Protein AF-A0A6V3MW04-F1 (afdb_monomer_lite)

Foldseek 3Di:
DDDDDDDDDDPDPPPPDPDDPPPPDPAPPLVVDVVSCCVQFVDPVLVVLLPPDDPVCVVVQLVVLVVVLVVLVVVLVVLVLLVQLLDQDQVSVVVSFPDWDDDPQWTKGHHLQFIWIAGPPPDRDIDTDGLVRDDLVPVCDPDDPDPSVVSVVSSVVSPVVNVVSVVVNVVSVVVSSLSVLSSDPVSDGSNVSVVVVVVVVVVVPVVPDDDPPDDDDDDD

Radius of gyration: 28.01 Å; chains: 1; bounding box: 80×58×81 Å

pLDDT: mean 81.38, std 15.27, range [44.19, 96.44]

Secondary structure (DSSP, 8-state):
------------------S----PPPPPGGGGSHHHIIIIIS-HHHHHHHT-S-HHHHHTHHHHHHHHHHHHHHHHHHHHHHHHTT---HHHHHHT-SEEEE-SSEEEEE-SSEEEEEESSSS--EEEEETTT--TTTTTSSS----HHHHHHHHHHHHHHHHHHHHHHHHHHHHHHHHHHHTSGGG--HHHHHHHHHHHHHHHHHTTS-----------

Structure (mmCIF, N/CA/C/O backbone):
data_AF-A0A6V3MW04-F1
#
_entry.id   AF-A0A6V3MW04-F1
#
loop_
_atom_site.group_PDB
_atom_site.id
_atom_site.type_symbol
_atom_site.label_atom_id
_atom_site.label_alt_id
_atom_site.label_comp_id
_atom_site.label_asym_id
_atom_site.label_entity_id
_atom_site.label_seq_id
_atom_site.pdbx_PDB_ins_code
_atom_site.Cartn_x
_atom_site.Cartn_y
_atom_site.Cartn_z
_atom_site.occupancy
_atom_site.B_iso_or_equiv
_atom_site.auth_seq_id
_atom_site.auth_comp_id
_atom_site.auth_asym_id
_atom_site.auth_atom_id
_atom_site.pdbx_PDB_model_num
ATOM 1 N N . ALA A 1 1 ? -51.614 -4.172 49.046 1.00 53.62 1 ALA A N 1
ATOM 2 C CA . ALA A 1 1 ? -50.203 -4.395 49.417 1.00 53.62 1 ALA A CA 1
ATOM 3 C C . ALA A 1 1 ? -49.438 -4.954 48.217 1.00 53.62 1 ALA A C 1
ATOM 5 O O . ALA A 1 1 ? -49.407 -6.160 48.038 1.00 53.62 1 ALA A O 1
ATOM 6 N N . VAL A 1 2 ? -48.873 -4.094 47.363 1.00 52.31 2 VAL A N 1
ATOM 7 C CA . VAL A 1 2 ? -47.922 -4.485 46.305 1.00 52.31 2 VAL A CA 1
ATOM 8 C C . VAL A 1 2 ? -46.884 -3.366 46.215 1.00 52.31 2 VAL A C 1
ATOM 10 O O . VAL A 1 2 ? -47.239 -2.208 46.008 1.00 52.31 2 VAL A O 1
ATOM 13 N N . ARG A 1 3 ? -45.624 -3.715 46.490 1.00 49.62 3 ARG A N 1
ATOM 14 C CA . ARG A 1 3 ? -44.470 -2.813 46.621 1.00 49.62 3 ARG A CA 1
ATOM 15 C C . ARG A 1 3 ? -44.195 -2.063 45.312 1.00 49.62 3 ARG A C 1
ATOM 17 O O . ARG A 1 3 ? -43.712 -2.658 44.355 1.00 49.62 3 ARG A O 1
ATOM 24 N N . ARG A 1 4 ? -44.443 -0.753 45.311 1.00 59.53 4 ARG A N 1
ATOM 25 C CA . ARG A 1 4 ? -43.634 0.224 44.566 1.00 59.53 4 ARG A CA 1
ATOM 26 C C . ARG A 1 4 ? -42.434 0.607 45.444 1.00 59.53 4 ARG A C 1
ATOM 28 O O . ARG A 1 4 ? -42.473 0.375 46.647 1.00 59.53 4 ARG A O 1
ATOM 35 N N . ASP A 1 5 ? -41.404 1.168 44.820 1.00 60.19 5 ASP A N 1
ATOM 36 C CA . ASP A 1 5 ? -40.231 1.814 45.438 1.00 60.19 5 ASP A CA 1
ATOM 37 C C . ASP A 1 5 ? -38.966 0.958 45.582 1.00 60.19 5 ASP A C 1
ATOM 39 O O . ASP A 1 5 ? -38.645 0.435 46.652 1.00 60.19 5 ASP A O 1
ATOM 43 N N . ARG A 1 6 ? -38.179 0.911 44.495 1.00 51.25 6 ARG A N 1
ATOM 44 C CA . ARG A 1 6 ? -36.709 1.047 44.560 1.00 51.25 6 ARG A CA 1
ATOM 45 C C . ARG A 1 6 ? -36.072 1.221 43.172 1.00 51.25 6 ARG A C 1
ATOM 47 O O . ARG A 1 6 ? -35.406 0.327 42.671 1.00 51.25 6 ARG A O 1
ATOM 54 N N . ILE A 1 7 ? -36.250 2.389 42.552 1.00 52.16 7 ILE A N 1
ATOM 55 C CA . ILE A 1 7 ? -35.386 2.842 41.443 1.00 52.16 7 ILE A CA 1
ATOM 56 C C . ILE A 1 7 ? -35.124 4.339 41.626 1.00 52.16 7 ILE A C 1
ATOM 58 O O . ILE A 1 7 ? -35.740 5.174 40.981 1.00 52.16 7 ILE A O 1
ATOM 62 N N . ALA A 1 8 ? -34.262 4.689 42.577 1.00 57.06 8 ALA A N 1
ATOM 63 C CA . ALA A 1 8 ? -33.678 6.025 42.671 1.00 57.06 8 ALA A CA 1
ATOM 64 C C . ALA A 1 8 ? -32.503 5.981 43.648 1.00 57.06 8 ALA A C 1
ATOM 66 O O . ALA A 1 8 ? -32.717 6.035 44.859 1.00 57.06 8 ALA A O 1
ATOM 67 N N . ARG A 1 9 ? -31.287 5.831 43.113 1.00 54.59 9 ARG A N 1
ATOM 68 C CA . ARG A 1 9 ? -30.014 6.360 43.641 1.00 54.59 9 ARG A CA 1
ATOM 69 C C . ARG A 1 9 ? -28.862 5.645 42.943 1.00 54.59 9 ARG A C 1
ATOM 71 O O . ARG A 1 9 ? -28.598 4.494 43.259 1.00 54.59 9 ARG A O 1
ATOM 78 N N . ASN A 1 10 ? -28.242 6.325 41.979 1.00 45.84 10 ASN A N 1
ATOM 79 C CA . ASN A 1 10 ? -26.799 6.288 41.694 1.00 45.84 10 ASN A CA 1
ATOM 80 C C . ASN A 1 10 ? -26.479 7.249 40.535 1.00 45.84 10 ASN A C 1
ATOM 82 O O . ASN A 1 10 ? -25.971 6.860 39.492 1.00 45.84 10 ASN A O 1
ATOM 86 N N . SER A 1 11 ? -26.818 8.527 40.711 1.00 52.25 11 SER A N 1
ATOM 87 C CA . SER A 1 11 ? -26.505 9.599 39.760 1.00 52.25 11 SER A CA 1
ATOM 88 C C . SER A 1 11 ? -25.847 10.762 40.500 1.00 52.25 11 SER A C 1
ATOM 90 O O . SER A 1 11 ? -26.425 11.838 40.608 1.00 52.25 11 SER A O 1
ATOM 92 N N . LEU A 1 12 ? -24.685 10.524 41.111 1.00 45.28 12 LEU A N 1
ATOM 93 C CA . LEU A 1 12 ? -23.862 11.600 41.674 1.00 45.28 12 LEU A CA 1
ATOM 94 C C . LEU A 1 12 ? -22.421 11.121 41.874 1.00 45.28 12 LEU A C 1
ATOM 96 O O . LEU A 1 12 ? -21.923 10.969 42.982 1.00 45.28 12 LEU A O 1
ATOM 100 N N . PHE A 1 13 ? -21.760 10.861 40.752 1.00 47.78 13 PHE A N 1
ATOM 101 C CA . PHE A 1 13 ? -20.305 10.890 40.668 1.00 47.78 13 PHE A CA 1
ATOM 102 C C . PHE A 1 13 ? -19.943 11.821 39.506 1.00 47.78 13 PHE A C 1
ATOM 104 O O . PHE A 1 13 ? -19.512 11.398 38.442 1.00 47.78 13 PHE A O 1
ATOM 111 N N . GLN A 1 14 ? -20.239 13.113 39.679 1.00 44.47 14 GLN A N 1
ATOM 112 C CA . GLN A 1 14 ? -19.667 14.172 38.849 1.00 44.47 14 GLN A CA 1
ATOM 113 C C . GLN A 1 14 ? -18.326 14.551 39.474 1.00 44.47 14 GLN A C 1
ATOM 115 O O . GLN A 1 14 ? -18.231 15.449 40.307 1.00 44.47 14 GLN A O 1
ATOM 120 N N . THR A 1 15 ? -17.280 13.817 39.111 1.00 45.97 15 THR A N 1
ATOM 121 C CA . THR A 1 15 ? -15.908 14.281 39.299 1.00 45.97 15 THR A CA 1
ATOM 122 C C . THR A 1 15 ? -15.699 15.486 38.391 1.00 45.97 15 THR A C 1
ATOM 124 O O . THR A 1 15 ? -15.617 15.343 37.175 1.00 45.97 15 THR A O 1
ATOM 127 N N . HIS A 1 16 ? -15.647 16.678 38.986 1.00 44.19 16 HIS A N 1
ATOM 128 C CA . HIS A 1 16 ? -15.159 17.892 38.339 1.00 44.19 16 HIS A CA 1
ATOM 129 C C . HIS A 1 16 ? -13.668 17.716 38.019 1.00 44.19 16 HIS A C 1
ATOM 131 O O . HIS A 1 16 ? -12.803 18.019 38.840 1.00 44.19 16 HIS A O 1
ATOM 137 N N . THR A 1 17 ? -13.357 17.191 36.837 1.00 52.62 17 THR A N 1
ATOM 138 C CA . THR A 1 17 ? -12.016 17.263 36.261 1.00 52.62 17 THR A CA 1
ATOM 139 C C . THR A 1 17 ? -11.818 18.668 35.694 1.00 52.62 17 THR A C 1
ATOM 141 O O . THR A 1 17 ? -12.602 19.177 34.895 1.00 52.62 17 THR A O 1
ATOM 144 N N . ASN A 1 18 ? -10.790 19.347 36.195 1.00 48.34 18 ASN A N 1
ATOM 145 C CA . ASN A 1 18 ? -10.405 20.687 35.777 1.00 48.34 18 ASN A CA 1
ATOM 146 C C . ASN A 1 18 ? -10.067 20.718 34.280 1.00 48.34 18 ASN A C 1
ATOM 148 O O . ASN A 1 18 ? -9.075 20.128 33.870 1.00 48.34 18 ASN A O 1
ATOM 152 N N . GLY A 1 19 ? -10.846 21.471 33.502 1.00 48.19 19 GLY A N 1
ATOM 153 C CA . GLY A 1 19 ? -10.361 22.399 32.472 1.00 48.19 19 GLY A CA 1
ATOM 154 C C . GLY A 1 19 ? -9.518 21.883 31.299 1.00 48.19 19 GLY A C 1
ATOM 155 O O . GLY A 1 19 ? -9.122 22.707 30.474 1.00 48.19 19 GLY A O 1
ATOM 156 N N . HIS A 1 20 ? -9.256 20.584 31.161 1.00 53.94 20 HIS A N 1
ATOM 157 C CA . HIS A 1 20 ? -8.828 20.035 29.882 1.00 53.94 20 HIS A CA 1
ATOM 158 C C . HIS A 1 20 ? -10.058 20.035 28.981 1.00 53.94 20 HIS A C 1
ATOM 160 O O . HIS A 1 20 ? -11.083 19.450 29.315 1.00 53.94 20 HIS A O 1
ATOM 166 N N . ARG A 1 21 ? -10.002 20.775 27.870 1.00 54.56 21 ARG A N 1
ATOM 167 C CA . ARG A 1 21 ? -11.035 20.682 26.838 1.00 54.56 21 ARG A CA 1
ATOM 168 C C . ARG A 1 21 ? -10.977 19.257 26.309 1.00 54.56 21 ARG A C 1
ATOM 170 O O . ARG A 1 21 ? -10.142 18.972 25.455 1.00 54.56 21 ARG A O 1
ATOM 177 N N . ASP A 1 22 ? -11.813 18.386 26.862 1.00 60.94 22 ASP A N 1
ATOM 178 C CA . ASP A 1 22 ? -11.999 17.031 26.375 1.00 60.94 22 ASP A CA 1
ATOM 179 C C . ASP A 1 22 ? -12.414 17.153 24.917 1.00 60.94 22 ASP A C 1
ATOM 181 O O . ASP A 1 22 ? -13.526 17.577 24.581 1.00 60.94 22 ASP A O 1
ATOM 185 N N . MET A 1 23 ? -11.461 16.877 24.033 1.00 61.03 23 MET A N 1
ATOM 186 C CA . MET A 1 23 ? -11.703 16.812 22.609 1.00 61.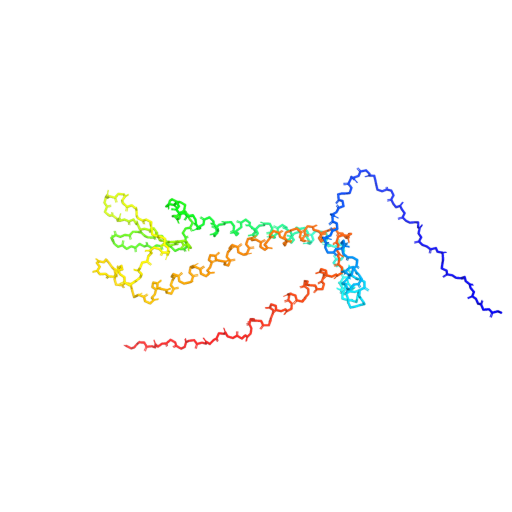03 23 MET A CA 1
ATOM 187 C C . MET A 1 23 ? -12.541 15.560 22.383 1.00 61.03 23 MET A C 1
ATOM 189 O O . MET A 1 23 ? -12.020 14.474 22.145 1.00 61.03 23 MET A O 1
ATOM 193 N N . LYS A 1 24 ? -13.862 15.708 22.531 1.00 71.00 24 LYS A N 1
ATOM 194 C CA . LYS A 1 24 ? -14.815 14.634 22.278 1.00 71.00 24 LYS A CA 1
ATOM 195 C C . LYS A 1 24 ? -14.645 14.194 20.835 1.00 71.00 24 LYS A C 1
ATOM 197 O O . LYS A 1 24 ? -14.812 14.999 19.915 1.00 71.00 24 LYS A O 1
ATOM 202 N N . CYS A 1 25 ? -14.295 12.925 20.648 1.00 70.75 25 CYS A N 1
ATOM 203 C CA . CYS A 1 25 ? -14.275 12.336 19.322 1.00 70.75 25 CYS A CA 1
ATOM 204 C C . CYS A 1 25 ? -15.668 12.523 18.701 1.00 70.75 25 CYS A C 1
ATOM 206 O O . CYS A 1 25 ? -16.668 12.221 19.360 1.00 70.75 25 CYS A O 1
ATOM 208 N N . PRO A 1 26 ? -15.768 13.060 17.474 1.00 78.38 26 PRO A N 1
ATOM 209 C CA . PRO A 1 26 ? -17.058 13.221 16.832 1.00 78.38 26 PRO A CA 1
ATOM 210 C C . PRO A 1 26 ? -17.707 11.847 16.665 1.00 78.38 26 PRO A C 1
ATOM 212 O O . PRO A 1 26 ? -17.051 10.892 16.245 1.00 78.38 26 PRO A O 1
ATOM 215 N N . GLU A 1 27 ? -18.998 11.759 16.982 1.00 80.81 27 GLU A N 1
ATOM 216 C CA . GLU A 1 27 ? -19.774 10.541 16.762 1.00 80.81 27 GLU A CA 1
ATOM 217 C C . GLU A 1 27 ? -19.659 10.110 15.290 1.00 80.81 27 GLU A C 1
ATOM 219 O O . GLU A 1 27 ? -19.725 10.965 14.390 1.00 80.81 27 GLU A O 1
ATOM 224 N N . PRO A 1 28 ? -19.491 8.806 15.007 1.00 78.38 28 PRO A N 1
ATOM 225 C CA . PRO A 1 28 ? -19.372 8.343 13.637 1.00 78.38 28 PRO A CA 1
ATOM 226 C C . PRO A 1 28 ? -20.652 8.662 12.852 1.00 78.38 28 PRO A C 1
ATOM 228 O O . PRO A 1 28 ? -21.751 8.674 13.409 1.00 78.38 28 PRO A O 1
ATOM 231 N N . PRO A 1 29 ? -20.558 8.890 11.532 1.00 79.06 29 PRO A N 1
ATOM 232 C CA . PRO A 1 29 ? -21.699 9.314 10.722 1.00 79.06 29 PRO A CA 1
ATOM 233 C C . PRO A 1 29 ? -22.872 8.323 10.756 1.00 79.06 29 PRO A C 1
ATOM 235 O O . PRO A 1 29 ? -24.023 8.742 10.643 1.00 79.06 29 PRO A O 1
ATOM 238 N N . CYS A 1 30 ? -22.613 7.031 10.984 1.00 74.38 30 CYS A N 1
ATOM 239 C CA . CYS A 1 30 ? -23.659 6.022 11.146 1.00 74.38 30 CYS A CA 1
ATOM 240 C C . CYS A 1 30 ? -24.543 6.252 12.385 1.00 74.38 30 CYS A C 1
ATOM 242 O O . CYS A 1 30 ? -25.723 5.922 12.338 1.00 74.38 30 CYS A O 1
ATOM 244 N N . PHE A 1 31 ? -24.031 6.875 13.451 1.00 79.31 31 PHE A N 1
ATOM 245 C CA . PHE A 1 31 ? -24.807 7.185 14.659 1.00 79.31 31 PHE A CA 1
ATOM 246 C C . PHE A 1 31 ? -25.850 8.283 14.444 1.00 79.31 31 PHE A C 1
ATOM 248 O O . PHE A 1 31 ? -26.836 8.355 15.177 1.00 79.31 31 PHE A O 1
ATOM 255 N N . ARG A 1 32 ? -25.683 9.102 13.399 1.00 83.94 32 ARG A N 1
ATOM 256 C CA . ARG A 1 32 ? -26.654 10.141 13.030 1.00 83.94 32 ARG A CA 1
ATOM 257 C C . ARG A 1 32 ? -27.929 9.560 12.413 1.00 83.94 32 ARG A C 1
ATOM 259 O O . ARG A 1 32 ? -28.938 10.255 12.331 1.00 83.94 32 ARG A O 1
ATOM 266 N N . ILE A 1 33 ? -27.901 8.295 11.989 1.00 89.19 33 ILE A N 1
ATOM 267 C CA . ILE A 1 33 ? -29.055 7.583 11.440 1.00 89.19 33 ILE A CA 1
ATOM 268 C C . ILE A 1 33 ? -29.692 6.782 12.578 1.00 89.19 33 ILE A C 1
ATOM 270 O O . ILE A 1 33 ? -29.127 5.790 13.035 1.00 89.19 33 ILE A O 1
ATOM 274 N N . GLY A 1 34 ? -30.885 7.184 13.027 1.00 86.81 34 GLY A N 1
ATOM 275 C CA . GLY A 1 34 ? -31.538 6.586 14.203 1.00 86.81 34 GLY A CA 1
ATOM 276 C C . GLY A 1 34 ? -31.714 5.062 14.131 1.00 86.81 34 GLY A C 1
ATOM 277 O O . GLY A 1 34 ? -31.575 4.384 15.145 1.00 86.81 34 GLY A O 1
ATOM 278 N N . VAL A 1 35 ? -31.933 4.518 12.928 1.00 88.06 35 VAL A N 1
ATOM 279 C CA . VAL A 1 35 ? -32.040 3.066 12.691 1.00 88.06 35 VAL A CA 1
ATOM 280 C C . VAL A 1 35 ? -30.717 2.346 12.970 1.00 88.06 35 VAL A C 1
ATOM 282 O O . VAL A 1 35 ? -30.712 1.261 13.539 1.00 88.06 35 VAL A O 1
ATOM 285 N N . CYS A 1 36 ? -29.577 2.943 12.618 1.00 81.12 36 CYS A N 1
ATOM 286 C CA . CYS A 1 36 ? -28.281 2.309 12.843 1.00 81.12 36 CYS A CA 1
ATOM 287 C C . CYS A 1 36 ? -27.962 2.184 14.335 1.00 81.12 36 CYS A C 1
ATOM 289 O O . CYS A 1 36 ? -27.432 1.160 14.758 1.00 81.12 36 CYS A O 1
ATOM 291 N N . ARG A 1 37 ? -28.318 3.189 15.141 1.00 84.06 37 ARG A N 1
ATOM 292 C CA . ARG A 1 37 ? -28.096 3.149 16.591 1.00 84.06 37 ARG A CA 1
ATOM 293 C C . ARG A 1 37 ? -28.851 1.987 17.243 1.00 84.06 37 ARG A C 1
ATOM 295 O O . ARG A 1 37 ? -28.238 1.172 17.925 1.00 84.06 37 ARG A O 1
ATOM 302 N N . THR A 1 38 ? -30.145 1.856 16.960 1.00 86.75 38 THR A N 1
ATOM 303 C CA . THR A 1 38 ? -30.972 0.790 17.547 1.00 86.75 38 THR A CA 1
ATOM 304 C C . THR A 1 38 ? -30.628 -0.596 17.002 1.00 86.75 38 THR A C 1
ATOM 306 O O . THR A 1 38 ? -30.644 -1.569 17.754 1.00 86.75 38 THR A O 1
ATOM 309 N N . CYS A 1 39 ? -30.289 -0.712 15.714 1.00 84.12 39 CYS A N 1
ATOM 310 C CA . CYS A 1 39 ? -29.970 -2.002 15.099 1.00 84.12 39 CYS A CA 1
ATOM 311 C C . CYS A 1 39 ? -28.566 -2.521 15.430 1.00 84.12 39 CYS A C 1
ATOM 313 O O . CYS A 1 39 ? -28.392 -3.738 15.527 1.00 84.12 39 CYS A O 1
ATOM 315 N N . PHE A 1 40 ? -27.571 -1.639 15.566 1.00 82.00 40 PHE A N 1
ATOM 316 C CA . PHE A 1 40 ? -26.168 -2.044 15.696 1.00 82.00 40 PHE A CA 1
ATOM 317 C C . PHE A 1 40 ? -25.568 -1.779 17.072 1.00 82.00 40 PHE A C 1
ATOM 319 O O . PHE A 1 40 ? -24.769 -2.597 17.518 1.00 82.00 40 PHE A O 1
ATOM 326 N N . GLU A 1 41 ? -25.927 -0.692 17.756 1.00 84.75 41 GLU A N 1
ATOM 327 C CA . GLU A 1 41 ? -25.366 -0.415 19.083 1.00 84.75 41 GLU A CA 1
ATOM 328 C C . GLU A 1 41 ? -26.202 -1.062 20.188 1.00 84.75 41 GLU A C 1
ATOM 330 O O . GLU A 1 41 ? -25.668 -1.800 21.014 1.00 84.75 41 GLU A O 1
ATOM 335 N N . ASP A 1 42 ? -27.520 -0.860 20.150 1.00 87.62 42 ASP A N 1
ATOM 336 C CA . ASP A 1 42 ? -28.426 -1.293 21.222 1.00 87.62 42 ASP A CA 1
ATOM 337 C C . ASP A 1 42 ? -28.912 -2.751 21.062 1.00 87.62 42 ASP A C 1
ATOM 339 O O . ASP A 1 42 ? -29.717 -3.250 21.853 1.00 87.62 42 ASP A O 1
ATOM 343 N N . ASN A 1 43 ? -28.427 -3.475 20.048 1.00 89.94 43 ASN A N 1
ATOM 344 C CA . ASN A 1 43 ? -28.779 -4.877 19.840 1.00 89.94 43 ASN A CA 1
ATOM 345 C C . ASN A 1 43 ? -28.160 -5.763 20.933 1.00 89.94 43 ASN A C 1
ATOM 347 O O . ASN A 1 43 ? -26.964 -5.685 21.224 1.00 89.94 43 ASN A O 1
ATOM 351 N N . ALA A 1 44 ? -28.967 -6.672 21.489 1.00 89.44 44 ALA A N 1
ATOM 352 C CA . ALA A 1 44 ? -28.553 -7.641 22.501 1.00 89.44 44 ALA A CA 1
ATOM 353 C C . ALA A 1 44 ? -27.279 -8.419 22.117 1.00 89.44 44 ALA A C 1
ATOM 355 O O . ALA A 1 44 ? -26.451 -8.692 22.986 1.00 89.44 44 ALA A O 1
ATOM 356 N N . CYS A 1 45 ? -27.089 -8.736 20.831 1.00 86.38 45 CYS A N 1
ATOM 357 C CA . CYS A 1 45 ? -25.886 -9.411 20.342 1.00 86.38 45 CYS A CA 1
ATOM 358 C C . CYS A 1 45 ? -24.626 -8.548 20.524 1.00 86.38 45 CYS A C 1
ATOM 360 O O . CYS A 1 45 ? -23.655 -8.995 21.135 1.00 86.38 45 CYS A O 1
ATOM 362 N N . CYS A 1 46 ? -24.658 -7.289 20.076 1.00 85.12 46 CYS A N 1
ATOM 363 C CA . CYS A 1 46 ? -23.539 -6.357 20.224 1.00 85.12 46 CYS A CA 1
ATOM 364 C C . CYS A 1 46 ? -23.259 -6.032 21.689 1.00 85.12 46 CYS A C 1
ATOM 366 O O . CYS A 1 46 ? -22.099 -5.970 22.085 1.00 85.12 46 CYS A O 1
ATOM 368 N N . HIS A 1 47 ? -24.295 -5.914 22.519 1.00 86.62 47 HIS A N 1
ATOM 369 C CA . HIS A 1 47 ? -24.128 -5.751 23.961 1.00 86.62 47 HIS A CA 1
ATOM 370 C C . HIS A 1 47 ? -23.497 -6.976 24.633 1.00 86.62 47 HIS A C 1
ATOM 372 O O . HIS A 1 47 ? -22.676 -6.824 25.539 1.00 86.62 47 HIS A O 1
ATOM 378 N N . CYS A 1 48 ? -23.869 -8.186 24.210 1.00 88.44 48 CYS A N 1
ATOM 379 C CA . CYS A 1 48 ? -23.289 -9.420 24.728 1.00 88.44 48 CYS A CA 1
ATOM 380 C C . CYS A 1 48 ? -21.813 -9.526 24.332 1.00 88.44 48 CYS A C 1
ATOM 382 O O . CYS A 1 48 ? -20.961 -9.664 25.205 1.00 88.44 48 CYS A O 1
ATOM 384 N N . LEU A 1 49 ? -21.504 -9.364 23.043 1.00 83.69 49 LEU A N 1
ATOM 385 C CA . LEU A 1 49 ? -20.142 -9.432 22.515 1.00 83.69 49 LEU A CA 1
ATOM 386 C C . LEU A 1 49 ? -19.257 -8.282 23.013 1.00 83.69 49 LEU A C 1
ATOM 388 O O . LEU A 1 49 ? -18.091 -8.495 23.320 1.00 83.69 49 LEU A O 1
ATOM 392 N N . GLY A 1 50 ? -19.806 -7.076 23.155 1.00 81.56 50 GLY A N 1
ATOM 393 C CA . GLY A 1 50 ? -19.089 -5.901 23.653 1.00 81.56 50 GLY A CA 1
ATOM 394 C C . GLY A 1 50 ? -18.677 -6.006 25.123 1.00 81.56 50 GLY A C 1
ATOM 395 O O . GLY A 1 50 ? -17.733 -5.329 25.537 1.00 81.56 50 GLY A O 1
ATOM 396 N N . ARG A 1 51 ? -19.348 -6.878 25.893 1.00 84.81 51 ARG A N 1
ATOM 397 C CA . ARG A 1 51 ? -18.984 -7.254 27.269 1.00 84.81 51 ARG A CA 1
ATOM 398 C C . ARG A 1 51 ? -17.941 -8.367 27.340 1.00 84.81 51 ARG A C 1
ATOM 400 O O . ARG A 1 51 ? -17.392 -8.595 28.415 1.00 84.81 51 ARG A O 1
ATOM 407 N N . ILE A 1 52 ? -17.665 -9.062 26.236 1.00 82.50 52 ILE A N 1
ATOM 408 C CA . ILE A 1 52 ? -16.607 -10.071 26.185 1.00 82.50 52 ILE A CA 1
ATOM 409 C C . ILE A 1 52 ? -15.271 -9.331 26.114 1.00 82.50 52 ILE A C 1
ATOM 411 O O . ILE A 1 52 ? -14.815 -8.907 25.056 1.00 82.50 52 ILE A O 1
ATOM 415 N N . GLY A 1 53 ? -14.650 -9.156 27.274 1.00 82.25 53 GLY A N 1
ATOM 416 C CA . GLY A 1 53 ? -13.329 -8.565 27.425 1.00 82.25 53 GLY A CA 1
ATOM 417 C C . GLY A 1 53 ? -12.688 -9.034 28.724 1.00 82.25 53 GLY A C 1
ATOM 418 O O . GLY A 1 53 ? -13.377 -9.401 29.676 1.00 82.25 53 GLY A O 1
ATOM 419 N N . PHE A 1 54 ? -11.359 -9.046 28.771 1.00 85.06 54 PHE A N 1
ATOM 420 C CA . PHE A 1 54 ? -10.648 -9.300 30.020 1.00 85.06 54 PHE A CA 1
ATOM 421 C C . PHE A 1 54 ? -10.552 -7.993 30.805 1.00 85.06 54 PHE A C 1
ATOM 423 O O . PHE A 1 54 ? -9.964 -7.026 30.320 1.00 85.06 54 PHE A O 1
ATOM 430 N N . SER A 1 55 ? -11.057 -7.986 32.039 1.00 87.12 55 SER A N 1
ATOM 431 C CA . SER A 1 55 ? -10.971 -6.836 32.956 1.00 87.12 55 SER A CA 1
ATOM 432 C C . SER A 1 55 ? -9.531 -6.370 33.197 1.00 87.12 55 SER A C 1
ATOM 434 O O . SER A 1 55 ? -9.280 -5.194 33.442 1.00 87.12 55 SER A O 1
ATOM 436 N N . PHE A 1 56 ? -8.558 -7.274 33.054 1.00 88.19 56 PHE A N 1
ATOM 437 C CA . PHE A 1 56 ? -7.136 -6.945 33.110 1.00 88.19 56 PHE A CA 1
ATOM 438 C C . PHE A 1 56 ? -6.720 -5.893 32.066 1.00 88.19 56 PHE A C 1
ATOM 440 O O . PHE A 1 56 ? -5.936 -4.995 32.376 1.00 88.19 56 PHE A O 1
ATOM 447 N N . PHE A 1 57 ? -7.255 -5.969 30.841 1.00 86.12 57 PHE A N 1
ATOM 448 C CA . PHE A 1 57 ? -6.886 -5.047 29.765 1.00 86.12 57 PHE A CA 1
ATOM 449 C C . PHE A 1 57 ? -7.561 -3.684 29.877 1.00 86.12 57 PHE A C 1
ATOM 451 O O . PHE A 1 57 ? -7.073 -2.748 29.257 1.00 86.12 57 PHE A O 1
ATOM 458 N N . GLU A 1 58 ? -8.612 -3.521 30.686 1.00 86.81 58 GLU A N 1
ATOM 459 C CA . GLU A 1 58 ? -9.244 -2.208 30.873 1.00 86.81 58 GLU A CA 1
ATOM 460 C C . GLU A 1 58 ? -8.260 -1.190 31.463 1.00 86.81 58 GLU A C 1
ATOM 462 O O . GLU A 1 58 ? -8.215 -0.048 31.013 1.00 86.81 58 GLU A O 1
ATOM 467 N N . LYS A 1 59 ? -7.395 -1.625 32.393 1.00 90.62 59 LYS A N 1
ATOM 468 C CA . LYS A 1 59 ? -6.374 -0.765 33.015 1.00 90.62 59 LYS A CA 1
ATOM 469 C C . LYS A 1 59 ? -5.265 -0.341 32.045 1.00 90.62 59 LYS A C 1
ATOM 471 O O . LYS A 1 59 ? -4.720 0.748 32.181 1.00 90.62 59 LYS A O 1
ATOM 476 N N . TYR A 1 60 ? -4.922 -1.198 31.084 1.00 91.25 60 TYR A N 1
ATOM 477 C CA . TYR A 1 60 ? -3.848 -0.963 30.106 1.00 91.25 60 TYR A CA 1
ATOM 478 C C . TYR A 1 60 ? -4.380 -0.612 28.715 1.00 91.25 60 TYR A C 1
ATOM 480 O O . TYR A 1 60 ? -3.630 -0.607 27.741 1.00 91.25 60 TYR A O 1
ATOM 488 N N . ARG A 1 61 ? -5.676 -0.325 28.609 1.00 87.69 61 ARG A N 1
ATOM 489 C CA . ARG A 1 61 ? -6.359 -0.116 27.339 1.00 87.69 61 ARG A CA 1
ATOM 490 C C . ARG A 1 61 ? -5.771 1.056 26.567 1.00 87.69 61 ARG A C 1
ATOM 492 O O . ARG A 1 61 ? -5.445 0.906 25.396 1.00 87.69 61 ARG A O 1
ATOM 499 N N . GLU A 1 62 ? -5.660 2.204 27.223 1.00 89.19 62 GLU A N 1
ATOM 500 C CA . GLU A 1 62 ? -5.163 3.437 26.618 1.00 89.19 62 GLU A CA 1
ATOM 501 C C . GLU A 1 62 ? -3.736 3.276 26.065 1.00 89.19 62 GLU A C 1
ATOM 503 O O . GLU A 1 62 ? -3.561 3.501 24.866 1.00 89.19 62 GLU A O 1
ATOM 508 N N . PRO A 1 63 ? -2.731 2.798 26.834 1.00 92.88 63 PRO A N 1
ATOM 509 C CA . PRO A 1 63 ? -1.390 2.606 26.285 1.00 92.88 63 PRO A CA 1
ATOM 510 C C . PRO A 1 63 ? -1.336 1.510 25.212 1.00 92.88 63 PRO A C 1
ATOM 512 O O . PRO A 1 63 ? -0.583 1.647 24.251 1.00 92.88 63 PRO A O 1
ATOM 515 N N . LEU A 1 64 ? -2.144 0.448 25.324 1.00 91.81 64 LEU A N 1
ATOM 516 C CA . LEU A 1 64 ? -2.194 -0.614 24.316 1.00 91.81 64 LEU A CA 1
ATOM 517 C C . LEU A 1 64 ? -2.764 -0.107 22.982 1.00 91.81 64 L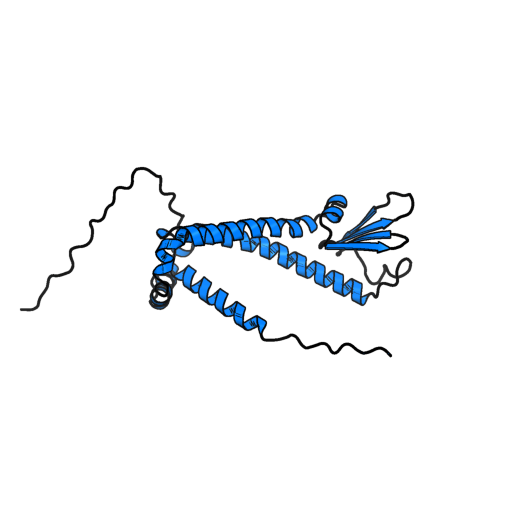EU A C 1
ATOM 519 O O . LEU A 1 64 ? -2.175 -0.349 21.931 1.00 91.81 64 LEU A O 1
ATOM 523 N N . MET A 1 65 ? -3.890 0.610 23.021 1.00 90.75 65 MET A N 1
ATOM 524 C CA . MET A 1 65 ? -4.515 1.188 21.828 1.00 90.75 65 MET A CA 1
ATOM 525 C C . MET A 1 65 ? -3.672 2.326 21.251 1.00 90.75 65 MET A C 1
ATOM 527 O O . MET A 1 65 ? -3.543 2.428 20.036 1.00 90.75 65 MET A O 1
ATOM 531 N N . GLY A 1 66 ? -3.032 3.134 22.101 1.00 90.75 66 GLY A N 1
ATOM 532 C CA . GLY A 1 66 ? -2.068 4.144 21.667 1.00 90.75 66 GLY A CA 1
ATOM 533 C C . GLY A 1 66 ? -0.871 3.528 20.939 1.00 90.75 66 GLY A C 1
ATOM 534 O O . GLY A 1 66 ? -0.487 4.003 19.872 1.00 90.75 66 GLY A O 1
ATOM 535 N N . PHE A 1 67 ? -0.323 2.424 21.456 1.00 93.44 67 PHE A N 1
ATOM 536 C CA . PHE A 1 67 ? 0.743 1.680 20.783 1.00 93.44 67 PHE A CA 1
ATOM 537 C C . PHE A 1 67 ? 0.278 1.072 19.452 1.00 93.44 67 PHE A C 1
ATOM 539 O O . PHE A 1 67 ? 1.002 1.148 18.462 1.00 93.44 67 PHE A O 1
ATOM 546 N N . ALA A 1 68 ? -0.939 0.524 19.391 1.00 90.75 68 ALA A N 1
ATOM 547 C CA . ALA A 1 68 ? -1.515 0.026 18.142 1.00 90.75 68 ALA A CA 1
ATOM 548 C C . ALA A 1 68 ? -1.677 1.143 17.097 1.00 90.75 68 ALA A C 1
ATOM 550 O O . ALA A 1 68 ? -1.240 0.977 15.962 1.00 90.75 68 ALA A O 1
ATOM 551 N N . ALA A 1 69 ? -2.207 2.306 17.490 1.00 91.88 69 ALA A N 1
ATOM 552 C CA . ALA A 1 69 ? -2.320 3.472 16.615 1.00 91.88 69 ALA A CA 1
ATOM 553 C C . ALA A 1 69 ? -0.945 3.944 16.110 1.00 91.88 69 ALA A C 1
ATOM 555 O O . ALA A 1 69 ? -0.794 4.287 14.937 1.00 91.88 69 ALA A O 1
ATOM 556 N N . PHE A 1 70 ? 0.076 3.910 16.971 1.00 94.38 70 PHE A N 1
ATOM 557 C CA . PHE A 1 70 ? 1.453 4.203 16.580 1.00 94.38 70 PHE A CA 1
ATOM 558 C C . PHE A 1 70 ? 1.985 3.205 15.541 1.00 94.38 70 PHE A C 1
ATOM 560 O O . PHE A 1 70 ? 2.543 3.622 14.527 1.00 94.38 70 PHE A O 1
ATOM 567 N N . LEU A 1 71 ? 1.774 1.900 15.736 1.00 93.94 71 LEU A N 1
ATOM 568 C CA . LEU A 1 71 ? 2.156 0.887 14.747 1.00 93.94 71 LEU A CA 1
ATOM 569 C C . LEU A 1 71 ? 1.416 1.075 13.416 1.00 93.94 71 LEU A C 1
ATOM 571 O O . LEU A 1 71 ? 2.039 0.974 12.362 1.00 93.94 71 LEU A O 1
ATOM 575 N N . SER A 1 72 ? 0.120 1.399 13.451 1.00 93.12 72 SER A N 1
ATOM 576 C CA . SER A 1 72 ? -0.667 1.725 12.257 1.00 93.12 72 SER A CA 1
ATOM 577 C C . SER A 1 72 ? -0.102 2.944 11.524 1.00 93.12 72 SER A C 1
ATOM 579 O O . SER A 1 72 ? 0.009 2.934 10.300 1.00 93.12 72 SER A O 1
ATOM 581 N N . PHE A 1 73 ? 0.326 3.975 12.253 1.00 94.56 73 PHE A N 1
ATOM 582 C CA . PHE A 1 73 ? 0.982 5.145 11.670 1.00 94.56 73 PHE A CA 1
ATOM 583 C C . PHE A 1 73 ? 2.320 4.788 11.003 1.00 94.56 73 PHE A C 1
ATOM 585 O O . PHE A 1 73 ? 2.567 5.178 9.862 1.00 94.56 73 PHE A O 1
ATOM 592 N N . VAL A 1 74 ? 3.158 3.990 11.669 1.00 95.94 74 VAL A N 1
ATOM 593 C CA . VAL A 1 74 ? 4.414 3.481 11.093 1.00 95.94 74 VAL A CA 1
ATOM 594 C C . VAL A 1 74 ? 4.143 2.643 9.838 1.00 95.94 74 VAL A C 1
ATOM 596 O O . VAL A 1 74 ? 4.842 2.789 8.837 1.00 95.94 74 VAL A O 1
ATOM 599 N N . ALA A 1 75 ? 3.099 1.812 9.844 1.00 94.38 75 ALA A N 1
ATOM 600 C CA . ALA A 1 75 ? 2.701 1.030 8.677 1.00 94.38 75 ALA A CA 1
ATOM 601 C C . ALA A 1 75 ? 2.300 1.920 7.490 1.00 94.38 75 ALA A C 1
ATOM 603 O O . ALA A 1 75 ? 2.710 1.638 6.366 1.00 94.38 75 ALA A O 1
ATOM 604 N N . VAL A 1 76 ? 1.570 3.017 7.725 1.00 95.25 76 VAL A N 1
ATOM 605 C CA . VAL A 1 76 ? 1.251 4.005 6.678 1.00 95.25 76 VAL A CA 1
ATOM 606 C C . VAL A 1 76 ? 2.525 4.607 6.087 1.00 95.25 76 VAL A C 1
ATOM 608 O O . VAL A 1 76 ? 2.624 4.720 4.869 1.00 95.25 76 VAL A O 1
ATOM 611 N N . ILE A 1 77 ? 3.530 4.929 6.909 1.00 95.31 77 ILE A N 1
ATOM 612 C CA . ILE A 1 77 ? 4.824 5.424 6.410 1.00 95.31 77 ILE A CA 1
ATOM 613 C C . ILE A 1 77 ? 5.471 4.397 5.472 1.00 95.31 77 ILE A C 1
ATOM 615 O O . ILE A 1 77 ? 5.895 4.751 4.372 1.00 95.31 77 ILE A O 1
ATOM 619 N N . PHE A 1 78 ? 5.495 3.118 5.853 1.00 94.94 78 PHE A N 1
ATOM 620 C CA . PHE A 1 78 ? 6.030 2.064 4.988 1.00 94.94 78 PHE A CA 1
ATOM 621 C C . PHE A 1 78 ? 5.216 1.865 3.705 1.00 94.94 78 PHE A C 1
ATOM 623 O O . PHE A 1 78 ? 5.802 1.557 2.672 1.00 94.94 78 PHE A O 1
ATOM 630 N N . GLN A 1 79 ? 3.899 2.082 3.730 1.00 95.12 79 GLN A N 1
ATOM 631 C CA . GLN A 1 79 ? 3.042 2.028 2.539 1.00 95.12 79 GLN A CA 1
ATOM 632 C C . GLN A 1 79 ? 3.274 3.191 1.566 1.00 95.12 79 GLN A C 1
ATOM 634 O O . GLN A 1 79 ? 2.926 3.076 0.393 1.00 95.12 79 GLN A O 1
ATOM 639 N N . ILE A 1 80 ? 3.887 4.295 1.998 1.00 94.81 80 ILE A N 1
ATOM 640 C CA . ILE A 1 80 ? 4.240 5.392 1.087 1.00 94.81 80 ILE A CA 1
ATOM 641 C C . ILE A 1 80 ? 5.363 4.963 0.133 1.00 94.81 80 ILE A C 1
ATOM 643 O O . ILE A 1 80 ? 5.327 5.330 -1.037 1.00 94.81 80 ILE A O 1
ATOM 647 N N . ILE A 1 81 ? 6.315 4.136 0.579 1.00 93.88 81 ILE A N 1
ATOM 648 C CA . ILE A 1 81 ? 7.441 3.653 -0.244 1.00 93.88 81 ILE A CA 1
ATOM 649 C C . ILE A 1 81 ? 6.972 2.975 -1.551 1.00 93.88 81 ILE A C 1
ATOM 651 O O . ILE A 1 81 ? 7.368 3.433 -2.627 1.00 93.88 81 ILE A O 1
ATOM 655 N N . PRO A 1 82 ? 6.097 1.945 -1.530 1.00 94.00 82 PRO A N 1
ATOM 656 C CA . PRO A 1 82 ? 5.588 1.337 -2.756 1.00 94.00 82 PRO A CA 1
ATOM 657 C C . PRO A 1 82 ? 4.769 2.321 -3.604 1.00 94.00 82 PRO A C 1
ATOM 659 O O . PRO A 1 82 ? 4.800 2.225 -4.828 1.00 94.00 82 PRO A O 1
ATOM 662 N N . VAL A 1 83 ? 4.080 3.301 -3.007 1.00 95.25 83 VAL A N 1
ATOM 663 C CA . VAL A 1 83 ? 3.367 4.341 -3.772 1.00 95.25 83 VAL A CA 1
ATOM 664 C C . VAL A 1 83 ? 4.342 5.261 -4.507 1.00 95.25 83 VAL A C 1
ATOM 666 O O . VAL A 1 83 ? 4.111 5.584 -5.668 1.00 95.25 83 VAL A O 1
ATOM 669 N N . VAL A 1 84 ? 5.463 5.634 -3.886 1.00 94.88 84 VAL A N 1
ATOM 670 C CA . VAL A 1 84 ? 6.526 6.419 -4.537 1.00 94.88 84 VAL A CA 1
ATOM 671 C C . VAL A 1 84 ? 7.141 5.647 -5.707 1.00 94.88 84 VAL A C 1
ATOM 673 O O . VAL A 1 84 ? 7.465 6.247 -6.730 1.00 94.88 84 VAL A O 1
ATOM 676 N N . SER A 1 85 ? 7.208 4.314 -5.627 1.00 93.44 85 SER A N 1
ATOM 677 C CA . SER A 1 85 ? 7.681 3.475 -6.741 1.00 93.44 85 SER A CA 1
ATOM 678 C C . SER A 1 85 ? 6.737 3.428 -7.949 1.00 93.44 85 SER A C 1
ATOM 680 O O . SER A 1 85 ? 7.097 2.875 -8.986 1.00 93.44 85 SER A O 1
ATOM 682 N N . LEU A 1 86 ? 5.548 4.039 -7.848 1.00 94.50 86 LEU A N 1
ATOM 683 C CA . LEU A 1 86 ? 4.662 4.280 -8.989 1.00 94.50 86 LEU A CA 1
ATOM 684 C C . LEU A 1 86 ? 5.063 5.512 -9.811 1.00 94.50 86 LEU A C 1
ATOM 686 O O . LEU A 1 86 ? 4.468 5.756 -10.861 1.00 94.50 86 LEU A O 1
ATOM 690 N N . SER A 1 87 ? 6.042 6.292 -9.341 1.00 95.19 87 SER A N 1
ATOM 691 C CA . SER A 1 87 ? 6.558 7.455 -10.059 1.00 95.19 87 SER A CA 1
ATOM 692 C C . SER A 1 87 ? 7.053 7.075 -11.455 1.00 95.19 87 SER A C 1
ATOM 694 O O . SER A 1 87 ? 7.531 5.965 -11.692 1.00 95.19 87 SER A O 1
ATOM 696 N N . THR A 1 88 ? 6.929 8.017 -12.386 1.00 94.19 88 THR A N 1
ATOM 697 C CA . THR A 1 88 ? 7.461 7.909 -13.752 1.00 94.19 88 THR A CA 1
ATOM 698 C C . THR A 1 88 ? 8.852 8.524 -13.880 1.00 94.19 88 THR A C 1
ATOM 700 O O . THR A 1 88 ? 9.452 8.465 -14.949 1.00 94.19 88 THR A O 1
ATOM 703 N N . ASP A 1 89 ? 9.331 9.179 -12.822 1.00 96.19 89 ASP A N 1
ATOM 704 C CA . ASP A 1 89 ? 10.654 9.781 -12.778 1.00 96.19 89 ASP A CA 1
ATOM 705 C C . ASP A 1 89 ? 11.729 8.699 -12.629 1.00 96.19 89 ASP A C 1
ATOM 707 O O . ASP A 1 89 ?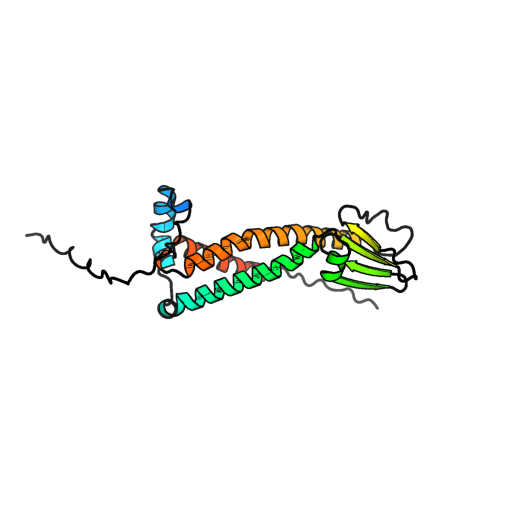 11.700 7.889 -11.700 1.00 96.19 89 ASP A O 1
ATOM 711 N N . THR A 1 90 ? 12.696 8.707 -13.544 1.00 95.25 90 THR A N 1
ATOM 712 C CA . THR A 1 90 ? 13.756 7.700 -13.628 1.00 95.25 90 THR A CA 1
ATOM 713 C C . THR A 1 90 ? 14.580 7.617 -12.347 1.00 95.25 90 THR A C 1
ATOM 715 O O . THR A 1 90 ? 14.875 6.521 -11.882 1.00 95.25 90 THR A O 1
ATOM 718 N N . GLN A 1 91 ? 14.944 8.758 -11.756 1.00 95.81 91 GLN A N 1
ATOM 719 C CA . GLN A 1 91 ? 15.763 8.778 -10.540 1.00 95.81 91 GLN A CA 1
ATOM 720 C C . GLN A 1 91 ? 14.991 8.217 -9.350 1.00 95.81 91 GLN A C 1
ATOM 722 O O . GLN A 1 91 ? 15.516 7.421 -8.575 1.00 95.81 91 GLN A O 1
ATOM 727 N N . THR A 1 92 ? 13.713 8.575 -9.244 1.00 96.44 92 THR A N 1
ATOM 728 C CA . THR A 1 92 ? 12.818 8.011 -8.238 1.00 96.44 92 THR A CA 1
ATOM 729 C C . THR A 1 92 ? 12.731 6.495 -8.394 1.00 96.44 92 THR A C 1
ATOM 731 O O . THR A 1 92 ? 12.966 5.784 -7.424 1.00 96.44 92 THR A O 1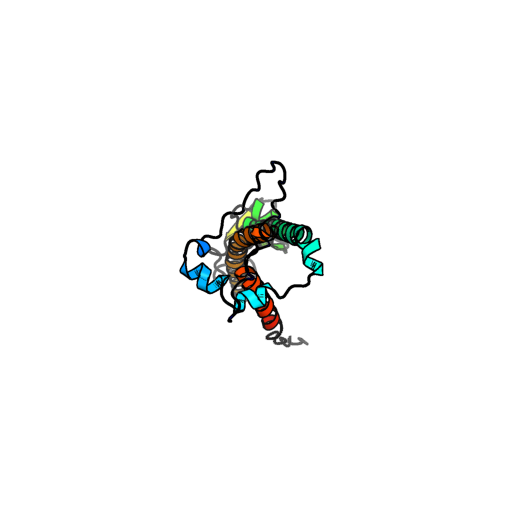
ATOM 734 N N . MET A 1 93 ? 12.484 5.986 -9.604 1.00 94.94 93 MET A N 1
ATOM 735 C CA . MET A 1 93 ? 12.399 4.542 -9.856 1.00 94.94 93 MET A CA 1
ATOM 736 C C . MET A 1 93 ? 13.686 3.787 -9.505 1.00 94.94 93 MET A C 1
ATOM 738 O O . MET A 1 93 ? 13.590 2.688 -8.970 1.00 94.94 93 MET A O 1
ATOM 742 N N . LYS A 1 94 ? 14.866 4.372 -9.749 1.00 96.19 94 LYS A N 1
ATOM 743 C CA . LYS A 1 94 ? 16.149 3.788 -9.321 1.00 96.19 94 LYS A CA 1
ATOM 744 C C . LYS A 1 94 ? 16.264 3.726 -7.793 1.00 96.19 94 LYS A C 1
ATOM 746 O O . LYS A 1 94 ? 16.633 2.694 -7.247 1.00 96.19 94 LYS A O 1
ATOM 751 N N . ASN A 1 95 ? 15.885 4.798 -7.093 1.00 96.44 95 ASN A N 1
ATOM 752 C CA . ASN A 1 95 ? 15.984 4.883 -5.629 1.00 96.44 95 ASN A CA 1
ATOM 753 C C . ASN A 1 95 ? 15.016 3.952 -4.880 1.00 96.44 95 ASN A C 1
ATOM 755 O O . ASN A 1 95 ? 15.283 3.587 -3.738 1.00 96.44 95 ASN A O 1
ATOM 759 N N . VAL A 1 96 ? 13.876 3.607 -5.488 1.00 96.00 96 VAL A N 1
ATOM 760 C CA . VAL A 1 96 ? 12.858 2.718 -4.895 1.00 96.00 96 VAL A CA 1
ATOM 761 C C . VAL A 1 96 ? 12.596 1.480 -5.757 1.00 96.00 96 VAL A C 1
ATOM 763 O O . VAL A 1 96 ? 11.460 1.008 -5.863 1.00 96.00 96 VAL A O 1
ATOM 766 N N . ALA A 1 97 ? 13.649 0.966 -6.391 1.00 95.62 97 ALA A N 1
ATOM 767 C CA . ALA A 1 97 ? 13.592 -0.258 -7.174 1.00 95.62 97 ALA A CA 1
ATOM 768 C C . ALA A 1 97 ? 13.273 -1.469 -6.283 1.00 95.62 97 ALA A C 1
ATOM 770 O O . ALA A 1 97 ? 13.773 -1.591 -5.165 1.00 95.62 97 ALA A O 1
ATOM 771 N N . TRP A 1 98 ? 12.442 -2.377 -6.793 1.00 93.06 98 TRP A N 1
ATOM 772 C CA . TRP A 1 98 ? 12.123 -3.641 -6.119 1.00 93.06 98 TRP A CA 1
ATOM 773 C C . TRP A 1 98 ? 13.138 -4.721 -6.431 1.00 93.06 98 TRP A C 1
ATOM 775 O O . TRP A 1 98 ? 13.474 -5.534 -5.574 1.00 93.06 98 TRP A O 1
ATOM 785 N N . VAL A 1 99 ? 13.590 -4.731 -7.680 1.00 94.00 99 VAL A N 1
ATOM 786 C CA . VAL A 1 99 ? 14.623 -5.630 -8.167 1.00 94.00 99 VAL A CA 1
ATOM 787 C C . VAL A 1 99 ? 15.626 -4.785 -8.925 1.00 94.00 99 VAL A C 1
ATOM 789 O O . VAL A 1 99 ? 15.258 -3.988 -9.788 1.00 94.00 99 VAL A O 1
ATOM 792 N N . GLU A 1 100 ? 16.886 -4.976 -8.583 1.00 96.12 100 GLU A N 1
ATOM 793 C CA . GLU A 1 100 ? 18.034 -4.433 -9.288 1.00 96.12 100 GLU A CA 1
ATOM 794 C C . GLU A 1 100 ? 18.803 -5.610 -9.880 1.00 96.12 100 GLU A C 1
ATOM 796 O O . GLU A 1 100 ? 18.903 -6.674 -9.258 1.00 96.12 100 GLU A O 1
ATOM 801 N N . GLY A 1 101 ? 19.287 -5.449 -11.105 1.00 93.88 101 GLY A N 1
ATOM 802 C CA . GLY A 1 101 ? 20.028 -6.489 -11.796 1.00 93.88 101 GLY A CA 1
ATOM 803 C C . GLY A 1 101 ? 21.003 -5.907 -12.802 1.00 93.88 101 GLY A C 1
ATOM 804 O O . GLY A 1 101 ? 20.749 -4.875 -13.420 1.00 93.88 101 GLY A O 1
ATOM 805 N N . GLU A 1 102 ? 22.119 -6.602 -12.976 1.00 95.12 102 GLU A N 1
ATOM 806 C CA . GLU A 1 102 ? 23.216 -6.191 -13.844 1.00 95.12 102 GLU A CA 1
ATOM 807 C C . GLU A 1 102 ? 23.487 -7.269 -14.896 1.00 95.12 102 GLU A C 1
ATOM 809 O O . GLU A 1 102 ? 23.487 -8.468 -14.612 1.00 95.12 102 GLU A O 1
ATOM 814 N N . SER A 1 103 ? 23.694 -6.823 -16.128 1.00 88.38 103 SER A N 1
ATOM 815 C CA . SER A 1 103 ? 24.093 -7.602 -17.296 1.00 88.38 103 SER A CA 1
ATOM 816 C C . SER A 1 103 ? 25.337 -6.940 -17.902 1.00 88.38 103 SER A C 1
ATOM 818 O O . SER A 1 103 ? 25.524 -5.740 -17.692 1.00 88.38 103 SER A O 1
ATOM 820 N N . PRO A 1 104 ? 26.195 -7.648 -18.664 1.00 90.50 104 PRO A N 1
ATOM 821 C CA . PRO A 1 104 ? 27.389 -7.045 -19.264 1.00 90.50 104 PRO A CA 1
ATOM 822 C C . PRO A 1 104 ? 27.101 -5.746 -20.031 1.00 90.50 104 PRO A C 1
ATOM 824 O O . PRO A 1 104 ? 27.859 -4.782 -19.926 1.00 90.50 104 PRO A O 1
ATOM 827 N N . ASP A 1 105 ? 25.964 -5.689 -20.723 1.00 89.88 105 ASP A N 1
ATOM 828 C CA . ASP A 1 105 ? 25.607 -4.565 -21.589 1.00 89.88 105 ASP A CA 1
ATOM 829 C C . ASP A 1 105 ? 24.701 -3.521 -20.915 1.00 89.88 105 ASP A C 1
ATOM 831 O O . ASP A 1 105 ? 24.636 -2.374 -21.371 1.00 89.88 105 ASP A O 1
ATOM 835 N N . TYR A 1 106 ? 23.999 -3.883 -19.837 1.00 91.06 106 TYR A N 1
ATOM 836 C CA . TYR A 1 106 ? 22.989 -3.024 -19.219 1.00 91.06 106 TYR A CA 1
ATOM 837 C C . TYR A 1 106 ? 22.828 -3.252 -17.715 1.00 91.06 106 TYR A C 1
ATOM 839 O O . TYR A 1 106 ? 22.846 -4.378 -17.222 1.00 91.06 106 TYR A O 1
ATOM 847 N N . HIS A 1 107 ? 22.553 -2.169 -16.999 1.00 94.00 107 HIS A N 1
ATOM 848 C CA . HIS A 1 107 ? 22.078 -2.177 -15.625 1.00 94.00 107 HIS A CA 1
ATOM 849 C C . HIS A 1 107 ? 20.583 -1.842 -15.613 1.00 94.00 107 HIS A C 1
ATOM 851 O O . HIS A 1 107 ? 20.136 -0.929 -16.319 1.00 94.00 107 HIS A O 1
ATOM 857 N N . PHE A 1 108 ? 19.784 -2.610 -14.874 1.00 94.06 108 PHE A N 1
ATOM 858 C CA . PHE A 1 108 ? 18.336 -2.466 -14.884 1.00 94.06 108 PHE A CA 1
ATOM 859 C C . PHE A 1 108 ? 17.716 -2.428 -13.491 1.00 94.06 108 PHE A C 1
ATOM 861 O O . PHE A 1 108 ? 18.107 -3.153 -12.579 1.00 94.06 108 PHE A O 1
ATOM 868 N N . TRP A 1 109 ? 16.675 -1.605 -13.368 1.00 95.94 109 TRP A N 1
ATOM 869 C CA . TRP A 1 109 ? 15.873 -1.456 -12.159 1.00 95.94 109 TRP A CA 1
ATOM 870 C C . TRP A 1 109 ? 14.411 -1.695 -12.489 1.00 95.94 109 TRP A C 1
ATOM 872 O O . TRP A 1 109 ? 13.847 -1.056 -13.381 1.00 95.94 109 TRP A O 1
ATOM 882 N N . ILE A 1 110 ? 13.782 -2.602 -11.754 1.00 94.06 110 ILE A N 1
ATOM 883 C CA . ILE A 1 110 ? 12.377 -2.953 -11.921 1.00 94.06 110 ILE A CA 1
ATOM 884 C C . ILE A 1 110 ? 11.581 -2.352 -10.765 1.00 94.06 110 ILE A C 1
ATOM 886 O O . ILE A 1 110 ? 11.819 -2.656 -9.594 1.00 94.06 110 ILE A O 1
ATOM 890 N N . GLY A 1 111 ? 10.615 -1.503 -11.108 1.00 94.12 111 GLY A N 1
ATOM 891 C CA . GLY A 1 111 ? 9.637 -0.926 -10.191 1.00 94.12 111 GLY A CA 1
ATOM 892 C C . GLY A 1 111 ? 8.220 -1.457 -10.433 1.00 94.12 111 GLY A C 1
ATOM 893 O O . GLY A 1 111 ? 7.950 -2.190 -11.389 1.00 94.12 111 GLY A O 1
ATOM 894 N N . LEU A 1 112 ? 7.269 -1.038 -9.590 1.00 94.12 112 LEU A N 1
ATOM 895 C CA . LEU A 1 112 ? 5.855 -1.394 -9.776 1.00 94.12 112 LEU A CA 1
ATOM 896 C C . LEU A 1 112 ? 5.242 -0.775 -11.040 1.00 94.12 112 LEU A C 1
ATOM 898 O O . LEU A 1 112 ? 4.333 -1.372 -11.613 1.00 94.12 112 LEU A O 1
ATOM 902 N N . SER A 1 113 ? 5.696 0.409 -11.467 1.00 95.25 113 SER A N 1
ATOM 903 C CA . SER A 1 113 ? 5.163 1.123 -12.641 1.00 95.25 113 SER A CA 1
ATOM 904 C C . SER A 1 113 ? 5.865 0.780 -13.958 1.00 95.25 113 SER A C 1
ATOM 906 O O . SER A 1 113 ? 5.268 0.950 -15.027 1.00 95.25 113 SER A O 1
ATOM 908 N N . GLY A 1 114 ? 7.100 0.279 -13.910 1.00 94.56 114 GLY A N 1
ATOM 909 C CA . GLY A 1 114 ? 7.874 -0.019 -15.109 1.00 94.56 114 GLY A CA 1
ATOM 910 C C . GLY A 1 114 ? 9.300 -0.476 -14.832 1.00 94.56 114 GLY A C 1
ATOM 911 O O . GLY A 1 114 ? 9.644 -0.856 -13.714 1.00 94.56 114 GLY A O 1
ATOM 912 N N . VAL A 1 115 ? 10.132 -0.386 -15.865 1.00 94.31 115 VAL A N 1
ATOM 913 C CA . VAL A 1 115 ? 11.546 -0.767 -15.848 1.00 94.31 115 VAL A CA 1
ATOM 914 C C . VAL A 1 115 ? 12.400 0.403 -16.327 1.00 94.31 115 VAL A C 1
ATOM 916 O O . VAL A 1 115 ? 12.046 1.100 -17.282 1.00 94.31 115 VAL A O 1
ATOM 919 N N . VAL A 1 116 ? 13.533 0.606 -15.665 1.00 95.19 116 VAL A N 1
ATOM 920 C CA . VAL A 1 116 ? 14.598 1.512 -16.095 1.00 95.19 116 VAL A CA 1
ATOM 921 C C . VAL A 1 116 ? 15.761 0.670 -16.596 1.00 95.19 116 VAL A C 1
ATOM 923 O O . VAL A 1 116 ? 16.225 -0.214 -15.883 1.00 95.19 116 VAL A O 1
ATOM 926 N N . LEU A 1 117 ? 16.234 0.962 -17.803 1.00 93.50 117 LEU A N 1
ATOM 927 C CA . LEU A 1 117 ? 17.419 0.362 -18.408 1.00 93.50 117 LEU A CA 1
ATOM 928 C C . LEU A 1 117 ? 18.477 1.449 -18.597 1.00 93.50 117 LEU A C 1
ATOM 930 O O . LEU A 1 117 ? 18.180 2.531 -19.113 1.00 93.50 117 LEU A O 1
ATOM 934 N N . GLU A 1 118 ? 19.707 1.166 -18.200 1.00 94.38 118 GLU A N 1
ATOM 935 C CA . GLU A 1 118 ? 20.875 2.006 -18.445 1.00 94.38 118 GLU A CA 1
ATOM 936 C C . GLU A 1 118 ? 21.946 1.161 -19.126 1.00 94.38 118 GLU A C 1
ATOM 938 O O . GLU A 1 118 ? 22.283 0.083 -18.650 1.00 94.38 118 GLU A O 1
ATOM 943 N N . ALA A 1 119 ? 22.441 1.617 -20.274 1.00 92.94 119 ALA A N 1
ATOM 944 C CA . ALA A 1 119 ? 23.513 0.918 -20.973 1.00 92.94 119 ALA A CA 1
ATOM 945 C C . ALA A 1 119 ? 24.847 1.133 -20.242 1.00 92.94 119 ALA A C 1
ATOM 947 O O . ALA A 1 119 ? 25.154 2.258 -19.851 1.00 92.94 119 ALA A O 1
ATOM 948 N N . ASN A 1 120 ? 25.659 0.082 -20.115 1.00 89.19 120 ASN A N 1
ATOM 949 C CA . ASN A 1 120 ? 26.978 0.159 -19.470 1.00 89.19 120 ASN A CA 1
ATOM 950 C C . ASN A 1 120 ? 28.044 0.843 -20.342 1.00 89.19 120 ASN A C 1
ATOM 952 O O . ASN A 1 120 ? 29.108 1.224 -19.853 1.00 89.19 120 ASN A O 1
ATOM 956 N N . ALA A 1 121 ? 27.782 1.015 -21.641 1.00 83.12 121 ALA A N 1
ATOM 957 C CA . ALA A 1 121 ? 28.647 1.809 -22.505 1.00 83.12 121 ALA A CA 1
ATOM 958 C C . ALA A 1 121 ? 28.695 3.264 -22.004 1.00 83.12 121 ALA A C 1
ATOM 960 O O . ALA A 1 121 ? 27.696 3.761 -21.501 1.00 83.12 121 ALA A O 1
ATOM 961 N N . ASN A 1 122 ? 29.817 3.971 -22.206 1.00 79.94 122 ASN A N 1
ATOM 962 C CA . ASN A 1 122 ? 30.096 5.365 -21.779 1.00 79.94 122 ASN A CA 1
ATOM 963 C C . ASN A 1 122 ? 29.025 6.440 -22.116 1.00 79.94 122 ASN A C 1
ATOM 965 O O . ASN A 1 122 ? 29.229 7.628 -21.873 1.00 79.94 122 ASN A O 1
ATOM 969 N N . SER A 1 123 ? 27.906 6.062 -22.722 1.00 70.88 123 SER A N 1
ATOM 970 C CA . SER A 1 123 ? 26.724 6.873 -22.952 1.00 70.88 123 SER A CA 1
ATOM 971 C C . SER A 1 123 ? 25.719 6.743 -21.799 1.00 70.88 123 SER A C 1
ATOM 973 O O . SER A 1 123 ? 25.157 5.675 -21.583 1.00 70.88 123 SER A O 1
ATOM 975 N N . SER A 1 124 ? 25.394 7.859 -21.143 1.00 78.06 124 SER A N 1
ATOM 976 C CA . SER A 1 124 ? 24.353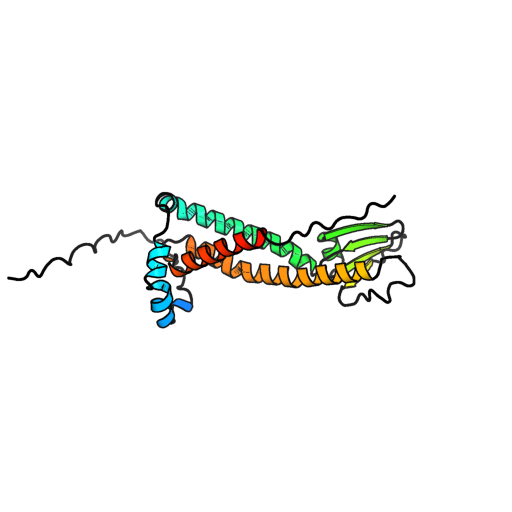 7.997 -20.105 1.00 78.06 124 SER A CA 1
ATOM 977 C C . SER A 1 124 ? 22.913 7.897 -20.647 1.00 78.06 124 SER A C 1
ATOM 979 O O . SER A 1 124 ? 22.024 8.672 -20.282 1.00 78.06 124 SER A O 1
ATOM 981 N N . ILE A 1 125 ? 22.665 6.970 -21.574 1.00 87.25 125 ILE A N 1
ATOM 982 C CA . ILE A 1 125 ? 21.342 6.753 -22.156 1.00 87.25 125 ILE A CA 1
ATOM 983 C C . ILE A 1 125 ? 20.556 5.873 -21.190 1.00 87.25 125 ILE A C 1
ATOM 985 O O . ILE A 1 125 ? 20.676 4.650 -21.196 1.00 87.25 125 ILE A O 1
ATOM 989 N N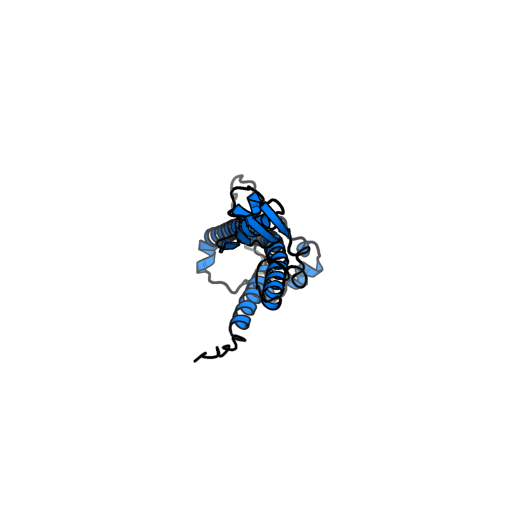 . SER A 1 126 ? 19.723 6.514 -20.375 1.00 90.31 126 SER A N 1
ATOM 990 C CA . SER A 1 126 ? 18.719 5.828 -19.570 1.00 90.31 126 SER A CA 1
ATOM 991 C C . SER A 1 126 ? 17.382 5.829 -20.307 1.00 90.31 126 SER A C 1
ATOM 993 O O . SER A 1 126 ? 16.895 6.879 -20.736 1.00 90.31 126 SER A O 1
ATOM 995 N N . ARG A 1 127 ? 16.786 4.647 -20.473 1.00 91.06 127 ARG A N 1
ATOM 996 C CA . ARG A 1 127 ? 15.432 4.481 -21.005 1.00 91.06 127 ARG A CA 1
ATOM 997 C C . ARG A 1 127 ? 14.519 3.993 -19.894 1.00 91.06 127 ARG A C 1
ATOM 999 O O . ARG A 1 127 ? 14.803 2.987 -19.253 1.00 91.06 127 ARG A O 1
ATOM 1006 N N . THR A 1 128 ? 13.403 4.684 -19.718 1.00 93.12 128 THR A N 1
ATOM 1007 C CA . THR A 1 128 ? 12.342 4.281 -18.794 1.00 93.12 128 THR A CA 1
ATOM 1008 C C . THR A 1 128 ? 11.156 3.811 -19.615 1.00 93.12 128 THR A C 1
ATOM 1010 O O . THR A 1 128 ? 10.644 4.562 -20.446 1.00 93.12 128 THR A O 1
ATOM 1013 N N . ALA A 1 129 ? 10.722 2.576 -19.390 1.00 93.12 129 ALA A N 1
ATOM 1014 C CA . ALA A 1 129 ? 9.566 1.991 -20.051 1.00 93.12 129 ALA A CA 1
ATOM 1015 C C . ALA A 1 129 ? 8.511 1.635 -19.001 1.00 93.12 129 ALA A C 1
ATOM 1017 O O . ALA A 1 129 ? 8.786 0.909 -18.046 1.00 93.12 129 ALA A O 1
ATOM 1018 N N . GLN A 1 130 ? 7.295 2.158 -19.157 1.00 95.31 130 GLN A N 1
ATOM 1019 C CA . GLN A 1 130 ? 6.184 1.808 -18.273 1.00 95.31 130 GLN A CA 1
ATOM 1020 C C . GLN A 1 130 ? 5.587 0.467 -18.687 1.00 95.31 130 GLN A C 1
ATOM 1022 O O . GLN A 1 130 ? 5.477 0.172 -19.876 1.00 95.31 130 GLN A O 1
ATOM 1027 N N . TRP A 1 131 ? 5.078 -0.305 -17.725 1.00 93.81 131 TRP A N 1
ATOM 1028 C CA . TRP A 1 131 ? 4.436 -1.598 -17.996 1.00 93.81 131 TRP A CA 1
ATOM 1029 C C . TRP A 1 131 ? 3.264 -1.523 -18.978 1.00 93.81 131 TRP A C 1
ATOM 1031 O O . TRP A 1 131 ? 2.900 -2.528 -19.581 1.00 93.81 131 TRP A O 1
ATOM 1041 N N . LYS A 1 132 ? 2.633 -0.356 -19.129 1.00 92.06 132 LYS A N 1
ATOM 1042 C CA . LYS A 1 132 ? 1.552 -0.156 -20.102 1.00 92.06 132 LYS A CA 1
ATOM 1043 C C . LYS A 1 132 ? 2.066 -0.098 -21.551 1.00 92.06 132 LYS A C 1
ATOM 1045 O O . LYS A 1 132 ? 1.347 -0.542 -22.439 1.00 92.06 132 LYS A O 1
ATOM 1050 N N . ASP A 1 133 ? 3.285 0.410 -21.747 1.00 92.00 133 ASP A N 1
ATOM 1051 C CA . ASP A 1 133 ? 3.894 0.697 -23.051 1.00 92.00 133 ASP A CA 1
ATOM 1052 C C . ASP A 1 133 ? 4.841 -0.428 -23.510 1.00 92.00 133 ASP A C 1
ATOM 1054 O O . ASP A 1 133 ? 5.206 -0.487 -24.681 1.00 92.00 133 ASP A O 1
ATOM 1058 N N . ILE A 1 134 ? 5.235 -1.331 -22.601 1.00 90.19 134 ILE A N 1
ATOM 1059 C CA . ILE A 1 134 ? 6.054 -2.504 -22.923 1.00 90.19 134 ILE A CA 1
ATOM 1060 C C . ILE A 1 134 ? 5.198 -3.540 -23.660 1.00 90.19 134 ILE A C 1
ATOM 1062 O O . ILE A 1 134 ? 4.247 -4.107 -23.108 1.00 90.19 134 ILE A O 1
ATOM 1066 N N . ASP A 1 135 ? 5.578 -3.808 -24.904 1.00 90.38 135 ASP A N 1
ATOM 1067 C CA . ASP A 1 135 ? 5.056 -4.906 -25.707 1.00 90.38 135 ASP A CA 1
ATOM 1068 C C . ASP A 1 135 ? 5.969 -6.132 -25.537 1.00 90.38 135 ASP A C 1
ATOM 1070 O O . ASP A 1 135 ? 7.027 -6.228 -26.163 1.00 90.38 135 ASP A O 1
ATOM 1074 N N . CYS A 1 136 ? 5.572 -7.060 -24.660 1.00 87.25 136 CYS A N 1
ATOM 1075 C CA . CYS A 1 136 ? 6.327 -8.289 -24.394 1.00 87.25 136 CYS A CA 1
ATOM 1076 C C . CYS A 1 136 ? 6.442 -9.212 -25.626 1.00 87.25 136 CYS A C 1
ATOM 1078 O O . CYS A 1 136 ? 7.262 -10.124 -25.599 1.00 87.25 136 CYS A O 1
ATOM 1080 N N . GLU A 1 137 ? 5.639 -9.008 -26.679 1.00 84.69 137 GLU A N 1
ATOM 1081 C CA . GLU A 1 137 ? 5.694 -9.807 -27.912 1.00 84.69 137 GLU A CA 1
ATOM 1082 C C . GLU A 1 137 ? 6.652 -9.191 -28.940 1.00 84.69 137 GLU A C 1
ATOM 1084 O O . GLU A 1 137 ? 7.378 -9.915 -29.614 1.00 84.69 137 GLU A O 1
ATOM 1089 N N . ARG A 1 138 ? 6.691 -7.854 -29.048 1.00 73.50 138 ARG A N 1
ATOM 1090 C CA . ARG A 1 138 ? 7.505 -7.147 -30.060 1.00 73.50 138 ARG A CA 1
ATOM 1091 C C . ARG A 1 138 ? 8.898 -6.732 -29.612 1.00 73.50 138 ARG A C 1
ATOM 1093 O O . ARG A 1 138 ? 9.740 -6.454 -30.456 1.00 73.50 138 ARG A O 1
ATOM 1100 N N . THR A 1 139 ? 9.166 -6.676 -28.309 1.00 63.53 139 THR A N 1
ATOM 1101 C CA . THR A 1 139 ? 10.492 -6.271 -27.790 1.00 63.53 139 THR A CA 1
ATOM 1102 C C . THR A 1 139 ? 11.545 -7.390 -27.939 1.00 63.53 139 THR A C 1
ATOM 1104 O O . THR A 1 139 ? 12.683 -7.232 -27.509 1.00 63.53 139 THR A O 1
ATOM 1107 N N . TYR A 1 140 ? 11.172 -8.522 -28.549 1.00 55.31 140 TYR A N 1
ATOM 1108 C CA . TYR A 1 140 ? 11.926 -9.777 -28.544 1.00 55.31 140 TYR A CA 1
ATOM 1109 C C . TYR A 1 140 ? 12.977 -9.914 -29.661 1.00 55.31 140 TYR A C 1
ATOM 1111 O O . TYR A 1 140 ? 13.850 -10.768 -29.553 1.00 55.31 140 TYR A O 1
ATOM 1119 N N . ASP A 1 141 ? 12.939 -9.080 -30.705 1.00 53.19 141 ASP A N 1
ATOM 1120 C CA . ASP A 1 141 ? 13.738 -9.358 -31.911 1.00 53.19 141 ASP A CA 1
ATOM 1121 C C . ASP A 1 141 ? 15.228 -8.968 -31.832 1.00 53.19 141 ASP A C 1
ATOM 1123 O O . ASP A 1 141 ? 15.994 -9.491 -32.633 1.00 53.19 141 ASP A O 1
ATOM 1127 N N . ASP A 1 142 ? 15.686 -8.131 -30.883 1.00 55.84 142 ASP A N 1
ATOM 1128 C CA . ASP A 1 142 ? 17.046 -7.556 -31.002 1.00 55.84 142 ASP A CA 1
ATOM 1129 C C . ASP A 1 142 ? 17.982 -7.591 -29.771 1.00 55.84 142 ASP A C 1
ATOM 1131 O O . ASP A 1 142 ? 19.171 -7.340 -29.961 1.00 55.84 142 ASP A O 1
ATOM 1135 N N . ILE A 1 143 ? 17.542 -7.837 -28.518 1.00 57.91 143 ILE A N 1
ATOM 1136 C CA . ILE A 1 143 ? 18.419 -7.512 -27.354 1.00 57.91 143 ILE A CA 1
ATOM 1137 C C . ILE A 1 143 ? 18.519 -8.581 -26.242 1.00 57.91 143 ILE A C 1
ATOM 1139 O O . ILE A 1 143 ? 19.601 -8.715 -25.674 1.00 57.91 143 ILE A O 1
ATOM 1143 N N . VAL A 1 144 ? 17.485 -9.374 -25.911 1.00 62.56 144 VAL A N 1
ATOM 1144 C CA . VAL A 1 144 ? 17.573 -10.388 -24.826 1.00 62.56 144 VAL A CA 1
ATOM 1145 C C . VAL A 1 144 ? 16.559 -11.528 -25.031 1.00 62.56 144 VAL A C 1
ATOM 1147 O O . VAL A 1 144 ? 15.374 -11.252 -25.206 1.00 62.56 144 VAL A O 1
ATOM 1150 N N . GLU A 1 145 ? 16.981 -12.800 -24.929 1.00 66.94 145 GLU A N 1
ATOM 1151 C CA . GLU A 1 145 ? 16.088 -13.981 -24.855 1.00 66.94 145 GLU A CA 1
ATOM 1152 C C . GLU A 1 145 ? 15.320 -14.020 -23.511 1.00 66.94 145 GLU A C 1
ATOM 1154 O O . GLU A 1 145 ? 15.543 -14.879 -22.659 1.00 66.94 145 GLU A O 1
ATOM 1159 N N . VAL A 1 146 ? 14.422 -13.062 -23.262 1.00 72.25 146 VAL A N 1
ATOM 1160 C CA . VAL A 1 146 ? 13.504 -13.108 -22.107 1.00 72.25 146 VAL A CA 1
ATOM 1161 C C . VAL A 1 146 ? 12.189 -13.736 -22.530 1.00 72.25 146 VAL A C 1
ATOM 1163 O O . VAL A 1 146 ? 11.383 -13.062 -23.168 1.00 72.25 146 VAL A O 1
ATOM 1166 N N . ASN A 1 147 ? 11.941 -14.991 -22.151 1.00 83.44 147 ASN A N 1
ATOM 1167 C CA . ASN A 1 147 ? 10.694 -15.691 -22.466 1.00 83.44 147 ASN A CA 1
ATOM 1168 C C . ASN A 1 147 ? 9.471 -14.760 -22.308 1.00 83.44 147 ASN A C 1
ATOM 1170 O O . ASN A 1 147 ? 9.223 -14.201 -21.236 1.00 83.44 147 ASN A O 1
ATOM 1174 N N . SER A 1 148 ? 8.705 -14.581 -23.390 1.00 86.06 148 SER A N 1
ATOM 1175 C CA . SER A 1 148 ? 7.535 -13.689 -23.426 1.00 86.06 148 SER A CA 1
ATOM 1176 C C . SER A 1 148 ? 6.509 -13.991 -22.322 1.00 86.06 148 SER A C 1
ATOM 1178 O O . SER A 1 148 ? 5.780 -13.100 -21.872 1.00 86.06 148 SER A O 1
ATOM 1180 N N . GLU A 1 149 ? 6.467 -15.241 -21.851 1.00 89.50 149 GLU A N 1
ATOM 1181 C CA . GLU A 1 149 ? 5.617 -15.678 -20.748 1.00 89.50 149 GLU A CA 1
ATOM 1182 C C . GLU A 1 149 ? 6.054 -15.063 -19.411 1.00 89.50 149 GLU A C 1
ATOM 1184 O O . GLU A 1 149 ? 5.210 -14.580 -18.647 1.00 89.50 149 GLU A O 1
ATOM 1189 N N . ASP A 1 150 ? 7.361 -14.980 -19.162 1.00 88.81 150 ASP A N 1
ATOM 1190 C CA . ASP A 1 150 ? 7.924 -14.401 -17.940 1.00 88.81 150 ASP A CA 1
ATOM 1191 C C . ASP A 1 150 ? 7.694 -12.886 -17.900 1.00 88.81 150 ASP A C 1
ATOM 1193 O O . ASP A 1 150 ? 7.250 -12.349 -16.880 1.00 88.81 150 ASP A O 1
ATOM 1197 N N . CYS A 1 151 ? 7.888 -12.197 -19.034 1.00 89.38 151 CYS A N 1
ATOM 1198 C CA . CYS A 1 151 ? 7.588 -10.766 -19.172 1.00 89.38 151 CYS A CA 1
ATOM 1199 C C . CYS A 1 151 ? 6.115 -10.470 -18.857 1.00 89.38 151 CYS A C 1
ATOM 1201 O O . CYS A 1 151 ? 5.800 -9.588 -18.050 1.00 89.38 151 CYS A O 1
ATOM 1203 N N . ASN A 1 152 ? 5.193 -11.244 -19.437 1.00 91.81 152 ASN A N 1
ATOM 1204 C CA . ASN A 1 152 ? 3.761 -11.077 -19.203 1.00 91.81 152 ASN A CA 1
ATOM 1205 C C . ASN A 1 152 ? 3.354 -11.410 -17.762 1.00 91.81 152 ASN A C 1
ATOM 1207 O O . ASN A 1 152 ? 2.497 -10.727 -17.190 1.00 91.81 152 ASN A O 1
ATOM 1211 N N . THR A 1 153 ? 3.969 -12.424 -17.156 1.00 92.56 153 THR A N 1
ATOM 1212 C CA . THR A 1 153 ? 3.730 -12.791 -15.755 1.00 92.56 153 THR A CA 1
ATOM 1213 C C . THR A 1 153 ? 4.201 -11.686 -14.815 1.00 92.56 153 THR A C 1
ATOM 1215 O O . THR A 1 153 ? 3.437 -11.259 -13.946 1.00 92.56 153 THR A O 1
ATOM 1218 N N . CYS A 1 154 ? 5.400 -11.141 -15.042 1.00 90.88 154 CYS A N 1
ATOM 1219 C CA . CYS A 1 154 ? 5.933 -10.011 -14.285 1.00 90.88 154 CYS A CA 1
ATOM 1220 C C . CYS A 1 154 ? 5.039 -8.772 -14.426 1.00 90.88 154 CYS A C 1
ATOM 1222 O O . CYS A 1 154 ? 4.610 -8.198 -13.425 1.00 90.88 154 CYS A O 1
ATOM 1224 N N . ARG A 1 155 ? 4.652 -8.414 -15.656 1.00 92.31 155 ARG A N 1
ATOM 1225 C CA . ARG A 1 155 ? 3.740 -7.294 -15.933 1.00 92.31 155 ARG A CA 1
ATOM 1226 C C . ARG A 1 155 ? 2.422 -7.429 -15.168 1.00 92.31 155 ARG A C 1
ATOM 1228 O O . ARG A 1 155 ? 1.970 -6.471 -14.540 1.00 92.31 155 ARG A O 1
ATOM 1235 N N . ARG A 1 156 ? 1.794 -8.609 -15.207 1.00 92.81 156 ARG A N 1
ATOM 1236 C CA . ARG A 1 156 ? 0.524 -8.872 -14.506 1.00 92.81 156 ARG A CA 1
ATOM 1237 C C . ARG A 1 156 ? 0.687 -8.814 -12.989 1.00 92.81 156 ARG A C 1
ATOM 1239 O O . ARG A 1 156 ? -0.154 -8.208 -12.325 1.00 92.81 156 ARG A O 1
ATOM 1246 N N . ALA A 1 157 ? 1.759 -9.393 -12.452 1.00 93.00 157 ALA A N 1
ATOM 1247 C CA . ALA A 1 157 ? 2.058 -9.359 -11.023 1.00 93.00 157 ALA A CA 1
ATOM 1248 C C . ALA A 1 157 ? 2.290 -7.921 -10.524 1.00 93.00 157 ALA A C 1
ATOM 1250 O O . ALA A 1 157 ? 1.703 -7.510 -9.518 1.00 93.00 157 ALA A O 1
ATOM 1251 N N . SER A 1 158 ? 3.069 -7.130 -11.265 1.00 93.12 158 SER A N 1
ATOM 1252 C CA . SER A 1 158 ? 3.339 -5.723 -10.957 1.00 93.12 158 SER A CA 1
ATOM 1253 C C . SER A 1 158 ? 2.056 -4.894 -10.982 1.00 93.12 158 SER A C 1
ATOM 1255 O O . SER A 1 158 ? 1.730 -4.248 -9.987 1.00 93.12 158 SER A O 1
ATOM 1257 N N . LEU A 1 159 ? 1.257 -4.980 -12.054 1.00 91.00 159 LEU A N 1
ATOM 1258 C CA . LEU A 1 159 ? -0.005 -4.234 -12.172 1.00 91.00 159 LEU A CA 1
ATOM 1259 C C . LEU A 1 159 ? -1.035 -4.625 -11.099 1.00 91.00 159 LEU A C 1
ATOM 1261 O O . LEU A 1 159 ? -1.705 -3.750 -10.547 1.00 91.00 159 LEU A O 1
ATOM 1265 N N . GLY A 1 160 ? -1.140 -5.914 -10.756 1.00 92.31 160 GLY A N 1
ATOM 1266 C CA . GLY A 1 160 ? -1.998 -6.373 -9.655 1.00 92.31 160 GLY A CA 1
ATOM 1267 C C . GLY A 1 160 ? -1.556 -5.822 -8.294 1.00 92.31 160 GLY A C 1
ATOM 1268 O O . GLY A 1 160 ? -2.384 -5.484 -7.441 1.00 92.31 160 GLY A O 1
ATOM 1269 N N . SER A 1 161 ? -0.248 -5.650 -8.112 1.00 93.44 161 SER A N 1
ATOM 1270 C CA . SER A 1 161 ? 0.324 -5.074 -6.895 1.00 93.44 161 SER A CA 1
ATOM 1271 C C . SER A 1 161 ? 0.054 -3.569 -6.783 1.00 93.44 161 SER A C 1
ATOM 1273 O O . SER A 1 161 ? -0.230 -3.102 -5.682 1.00 93.44 161 SER A O 1
ATOM 1275 N N . VAL A 1 162 ? 0.023 -2.818 -7.896 1.00 93.69 162 VAL A N 1
ATOM 1276 C CA . VAL A 1 162 ? -0.308 -1.374 -7.899 1.00 93.69 162 VAL A CA 1
ATOM 1277 C C . VAL A 1 162 ? -1.665 -1.110 -7.249 1.00 93.69 162 VAL A C 1
ATOM 1279 O O . VAL A 1 162 ? -1.773 -0.296 -6.330 1.00 93.69 162 VAL A O 1
ATOM 1282 N N . VAL A 1 163 ? -2.705 -1.823 -7.693 1.00 92.81 163 VAL A N 1
ATOM 1283 C CA . VAL A 1 163 ? -4.067 -1.660 -7.158 1.00 92.81 163 VAL A CA 1
ATOM 1284 C C . VAL A 1 163 ? -4.103 -2.006 -5.671 1.00 92.81 163 VAL A C 1
ATOM 1286 O O . VAL A 1 163 ? -4.716 -1.290 -4.879 1.00 92.81 163 VAL A O 1
ATOM 1289 N N . THR A 1 164 ? -3.400 -3.070 -5.283 1.00 94.25 164 THR A N 1
ATOM 1290 C CA . THR A 1 164 ? -3.329 -3.529 -3.893 1.00 94.25 164 THR A CA 1
ATOM 1291 C C . THR A 1 164 ? -2.678 -2.486 -2.987 1.00 94.25 164 THR A C 1
ATOM 1293 O O . THR A 1 164 ? -3.212 -2.187 -1.922 1.00 94.25 164 THR A O 1
ATOM 1296 N N . VAL A 1 165 ? -1.565 -1.886 -3.416 1.00 94.50 165 VAL A N 1
ATOM 1297 C CA . VAL A 1 165 ? -0.846 -0.849 -2.662 1.00 94.50 165 VAL A CA 1
ATOM 1298 C C . VAL A 1 165 ? -1.702 0.407 -2.488 1.00 94.50 165 VAL A C 1
ATOM 1300 O O . VAL A 1 165 ? -1.801 0.932 -1.379 1.00 94.50 165 VAL A O 1
ATOM 1303 N N . ILE A 1 166 ? -2.360 0.875 -3.554 1.00 94.44 166 ILE A N 1
ATOM 1304 C CA . ILE A 1 166 ? -3.224 2.064 -3.491 1.00 94.44 166 ILE A CA 1
ATOM 1305 C C . ILE A 1 166 ? -4.399 1.819 -2.538 1.00 94.44 166 ILE A C 1
ATOM 1307 O O . ILE A 1 166 ? -4.693 2.653 -1.681 1.00 94.44 166 ILE A O 1
ATOM 1311 N N . MET A 1 167 ? -5.049 0.658 -2.647 1.00 94.62 167 MET A N 1
ATOM 1312 C CA . MET A 1 167 ? -6.156 0.299 -1.760 1.00 94.62 167 MET A CA 1
ATOM 1313 C C . MET A 1 167 ? -5.696 0.124 -0.313 1.00 94.62 167 MET A C 1
ATOM 1315 O O . MET A 1 167 ? -6.411 0.541 0.598 1.00 94.62 167 MET A O 1
ATOM 1319 N N . ALA A 1 168 ? -4.504 -0.429 -0.081 1.00 94.31 168 ALA A N 1
ATOM 1320 C CA . ALA A 1 168 ? -3.920 -0.516 1.254 1.00 94.31 168 ALA A CA 1
ATOM 1321 C C . ALA A 1 168 ? -3.744 0.880 1.870 1.00 94.31 168 ALA A C 1
ATOM 1323 O O . ALA A 1 168 ? -4.229 1.112 2.974 1.00 94.31 168 ALA A O 1
ATOM 1324 N N . LEU A 1 169 ? -3.179 1.839 1.127 1.00 94.81 169 LEU A N 1
ATOM 1325 C CA . LEU A 1 169 ? -3.006 3.208 1.618 1.00 94.81 169 LEU A CA 1
ATOM 1326 C C . LEU A 1 169 ? -4.348 3.889 1.935 1.00 94.81 169 LEU A C 1
ATOM 1328 O O . LEU A 1 169 ? -4.511 4.481 3.003 1.00 94.81 169 LEU A O 1
ATOM 1332 N N . ILE A 1 170 ? -5.330 3.779 1.032 1.00 94.00 170 ILE A N 1
ATOM 1333 C CA . ILE A 1 170 ? -6.666 4.368 1.227 1.00 94.00 170 ILE A CA 1
ATOM 1334 C C . ILE A 1 170 ? -7.350 3.766 2.459 1.00 94.00 170 ILE A C 1
ATOM 1336 O O . ILE A 1 170 ? -7.941 4.492 3.258 1.00 94.00 170 ILE A O 1
ATOM 1340 N N . THR A 1 171 ? -7.267 2.446 2.634 1.00 92.88 171 THR A N 1
ATOM 1341 C CA . THR A 1 171 ? -7.908 1.743 3.757 1.00 92.88 171 THR A CA 1
ATOM 1342 C C . THR A 1 171 ? -7.192 1.962 5.089 1.00 92.88 171 THR A C 1
ATOM 1344 O O . THR A 1 171 ? -7.832 1.889 6.141 1.00 92.88 171 THR A O 1
ATOM 1347 N N . SER A 1 172 ? -5.906 2.315 5.080 1.00 93.44 172 SER A N 1
ATOM 1348 C CA . SER A 1 172 ? -5.163 2.617 6.303 1.00 93.44 172 SER A CA 1
ATOM 1349 C C . SER A 1 172 ? -5.545 3.951 6.960 1.00 93.44 172 SER A C 1
ATOM 1351 O O . SER A 1 172 ? -5.396 4.076 8.175 1.00 93.44 172 SER A O 1
ATOM 1353 N N . ILE A 1 173 ? -6.116 4.920 6.230 1.00 89.38 173 ILE A N 1
ATOM 1354 C CA . ILE A 1 173 ? -6.560 6.202 6.819 1.00 89.38 173 ILE A CA 1
ATOM 1355 C C . ILE A 1 173 ? -7.766 6.013 7.770 1.00 89.38 173 ILE A C 1
ATOM 1357 O O . ILE A 1 173 ? -7.688 6.445 8.930 1.00 89.38 173 ILE A O 1
ATOM 1361 N N . PRO A 1 174 ? -8.873 5.349 7.360 1.00 87.81 174 PRO A N 1
ATOM 1362 C CA . PRO A 1 174 ? -9.960 5.016 8.281 1.00 87.81 174 PRO A CA 1
ATOM 1363 C C . PRO A 1 174 ? -9.509 4.139 9.451 1.00 87.81 174 PRO A C 1
ATOM 1365 O O . PRO A 1 174 ? -10.001 4.317 10.565 1.00 87.81 174 PRO A O 1
ATOM 1368 N N . GLN A 1 175 ? -8.558 3.226 9.220 1.00 88.25 175 GLN A N 1
ATOM 1369 C CA . GLN A 1 175 ? -8.007 2.371 10.271 1.00 88.25 175 GLN A CA 1
ATOM 1370 C C . GLN A 1 175 ? -7.305 3.201 11.351 1.00 88.25 175 GLN A C 1
ATOM 1372 O O . GLN A 1 175 ? -7.638 3.065 12.525 1.00 88.25 175 GLN A O 1
ATOM 1377 N N . LEU A 1 176 ? -6.418 4.124 10.960 1.00 89.12 176 LEU A N 1
ATOM 1378 C CA . LEU A 1 176 ? -5.727 5.011 11.899 1.00 89.12 176 LEU A CA 1
ATOM 1379 C C . LEU A 1 176 ? -6.718 5.864 12.703 1.00 89.12 176 LEU A C 1
ATOM 1381 O O . LEU A 1 176 ? -6.589 6.001 13.917 1.00 89.12 176 LEU A O 1
ATOM 1385 N N . THR A 1 177 ? -7.744 6.394 12.032 1.00 88.75 177 THR A N 1
ATOM 1386 C CA . THR A 1 177 ? -8.813 7.160 12.692 1.00 88.75 177 THR A CA 1
ATOM 1387 C C . THR A 1 177 ? -9.553 6.304 13.720 1.00 88.75 177 THR A C 1
ATOM 1389 O O . THR A 1 177 ? -9.836 6.764 14.825 1.00 88.75 177 THR A O 1
ATOM 1392 N N . THR A 1 178 ? -9.838 5.048 13.376 1.00 87.00 178 THR A N 1
ATOM 1393 C CA . THR A 1 178 ? -10.522 4.103 14.264 1.00 87.00 178 THR A CA 1
ATOM 1394 C C . THR A 1 178 ? -9.653 3.744 15.469 1.00 87.00 178 THR A C 1
ATOM 1396 O O . THR A 1 178 ? -10.149 3.742 16.592 1.00 87.00 178 THR A O 1
ATOM 1399 N N . ASP A 1 179 ? -8.355 3.507 15.280 1.00 88.69 179 ASP A N 1
ATOM 1400 C CA . ASP A 1 179 ? -7.436 3.192 16.380 1.00 88.69 179 ASP A CA 1
ATOM 1401 C C . ASP A 1 179 ? -7.338 4.362 17.380 1.00 88.69 179 ASP A C 1
ATOM 1403 O O . ASP A 1 179 ? -7.395 4.151 18.594 1.00 88.69 179 ASP A O 1
ATOM 1407 N N . VAL A 1 180 ? -7.304 5.608 16.884 1.00 87.94 180 VAL A N 1
ATOM 1408 C CA . VAL A 1 180 ? -7.335 6.828 17.716 1.00 87.94 180 VAL A CA 1
ATOM 1409 C C . VAL A 1 180 ? -8.680 7.010 18.429 1.00 87.94 180 VAL A C 1
ATOM 1411 O O . VAL A 1 180 ? -8.718 7.437 19.580 1.00 87.94 180 VAL A O 1
ATOM 1414 N N . GLN A 1 181 ? -9.804 6.671 17.794 1.00 87.44 181 GLN A N 1
ATOM 1415 C CA . GLN A 1 181 ? -11.110 6.715 18.464 1.00 87.44 181 GLN A CA 1
ATOM 1416 C C . GLN A 1 181 ? -11.194 5.694 19.604 1.00 87.44 181 GLN A C 1
ATOM 1418 O O . GLN A 1 181 ? -11.721 5.997 20.674 1.00 87.44 181 GLN A O 1
ATOM 1423 N N . ARG A 1 182 ? -10.626 4.498 19.411 1.00 84.88 182 ARG A N 1
ATOM 1424 C CA . ARG A 1 182 ? -10.692 3.396 20.384 1.00 84.88 182 ARG A CA 1
ATOM 1425 C C . ARG A 1 182 ? -9.747 3.543 21.573 1.00 84.88 182 ARG A C 1
ATOM 1427 O O . ARG A 1 182 ? -9.918 2.804 22.554 1.00 84.88 182 ARG A O 1
ATOM 1434 N N . SER A 1 183 ? -8.794 4.478 21.523 1.00 86.94 183 SER A N 1
ATOM 1435 C CA . SER A 1 183 ? -7.978 4.832 22.690 1.00 86.94 183 SER A CA 1
ATOM 1436 C C . SER A 1 183 ? -8.802 5.519 23.783 1.00 86.94 183 SER A C 1
ATOM 1438 O O . SER A 1 183 ? -8.476 5.375 24.959 1.00 86.94 183 SER A O 1
ATOM 1440 N N . HIS A 1 184 ? -9.920 6.160 23.421 1.00 85.62 184 HIS A N 1
ATOM 1441 C CA . HIS A 1 184 ? -10.818 6.819 24.362 1.00 85.62 184 HIS A CA 1
ATOM 1442 C C . HIS A 1 184 ? -11.949 5.872 24.801 1.00 85.62 184 HIS A C 1
ATOM 1444 O O . HIS A 1 184 ? -12.634 5.302 23.949 1.00 85.62 184 HIS A O 1
ATOM 1450 N N . PRO A 1 185 ? -12.213 5.722 26.113 1.00 82.94 185 PRO A N 1
ATOM 1451 C CA . PRO A 1 185 ? -13.304 4.879 26.606 1.00 82.94 185 PRO A CA 1
ATOM 1452 C C . PRO A 1 185 ? -14.686 5.284 26.075 1.00 82.94 185 PRO A C 1
ATOM 1454 O O . PRO A 1 185 ? -15.521 4.421 25.829 1.00 82.94 185 PRO A O 1
ATOM 1457 N N . GLU A 1 186 ? -14.917 6.585 25.870 1.00 83.00 186 GLU A N 1
ATOM 1458 C CA . GLU A 1 186 ? -16.195 7.123 25.378 1.00 83.00 186 GLU A CA 1
ATOM 1459 C C . GLU A 1 186 ? -16.446 6.830 23.891 1.00 83.00 186 GLU A C 1
ATOM 1461 O O . GLU A 1 186 ? -17.595 6.778 23.461 1.00 83.00 186 GLU A O 1
ATOM 1466 N N . GLY A 1 187 ? -15.381 6.643 23.103 1.00 81.62 187 GLY A N 1
ATOM 1467 C CA . GLY A 1 187 ? -15.458 6.407 21.657 1.00 81.62 187 GLY A CA 1
ATOM 1468 C C . GLY A 1 187 ? -15.580 4.933 21.269 1.00 81.62 187 GLY A C 1
ATOM 1469 O O . GLY A 1 187 ? -15.707 4.612 20.090 1.00 81.62 187 GLY A O 1
ATOM 1470 N N . ASP A 1 188 ? -15.524 4.021 22.239 1.00 82.62 188 ASP A N 1
ATOM 1471 C CA . ASP A 1 188 ? -15.470 2.586 21.991 1.00 82.62 188 ASP A CA 1
ATOM 1472 C C . ASP A 1 188 ? -16.855 1.953 21.869 1.00 82.62 188 ASP A C 1
ATOM 1474 O O . ASP A 1 188 ? -17.409 1.381 22.811 1.00 82.62 188 ASP A O 1
ATOM 1478 N N . LEU A 1 189 ? -17.393 2.043 20.662 1.00 85.56 189 LEU A N 1
ATOM 1479 C CA . LEU A 1 189 ? -18.716 1.538 20.325 1.00 85.56 189 LEU A CA 1
ATOM 1480 C C . LEU A 1 189 ? -18.741 0.007 20.272 1.00 85.56 189 LEU A C 1
ATOM 1482 O O . LEU A 1 189 ? -17.824 -0.642 19.752 1.00 85.56 189 LEU A O 1
ATOM 1486 N N . ASN A 1 190 ? -19.828 -0.592 20.755 1.00 85.81 190 ASN A N 1
ATOM 1487 C CA . ASN A 1 190 ? -19.986 -2.046 20.790 1.00 85.81 190 ASN A CA 1
ATOM 1488 C C . ASN A 1 190 ? -19.950 -2.646 19.381 1.00 85.81 190 ASN A C 1
ATOM 1490 O O . ASN A 1 190 ? -19.315 -3.681 19.165 1.00 85.81 190 ASN A O 1
ATOM 1494 N N . CYS A 1 191 ? -20.547 -1.966 18.399 1.00 80.81 191 CYS A N 1
ATOM 1495 C CA . CYS A 1 191 ? -20.533 -2.424 17.010 1.00 80.81 191 CYS A CA 1
ATOM 1496 C C . CYS A 1 191 ? -19.107 -2.535 16.428 1.00 80.81 191 CYS A C 1
ATOM 1498 O O . CYS A 1 191 ? -18.808 -3.482 15.696 1.00 80.81 191 CYS A O 1
ATOM 1500 N N . GLN A 1 192 ? -18.202 -1.606 16.759 1.00 81.88 192 GLN A N 1
ATOM 1501 C CA . GLN A 1 192 ? -16.825 -1.633 16.247 1.00 81.88 192 GLN A CA 1
ATOM 1502 C C . GLN A 1 192 ? -16.024 -2.811 16.817 1.00 81.88 192 GLN A C 1
ATOM 1504 O O . GLN A 1 192 ? -15.237 -3.434 16.099 1.00 81.88 192 GLN A O 1
ATOM 1509 N N . LYS A 1 193 ? -16.260 -3.176 18.084 1.00 81.38 193 LYS A N 1
ATOM 1510 C CA . LYS A 1 193 ? -15.648 -4.365 18.700 1.00 81.38 193 LYS A CA 1
ATOM 1511 C C . LYS A 1 193 ? -16.031 -5.637 17.959 1.00 81.38 193 LYS A C 1
ATOM 1513 O O . LYS A 1 193 ? -15.156 -6.435 17.631 1.00 81.38 193 LYS A O 1
ATOM 1518 N N . VAL A 1 194 ? -17.324 -5.802 17.674 1.00 82.19 194 VAL A N 1
ATOM 1519 C CA . VAL A 1 194 ? -17.846 -6.979 16.967 1.00 82.19 194 VAL A CA 1
ATOM 1520 C C . VAL A 1 194 ? -17.220 -7.089 15.585 1.00 82.19 194 VAL A C 1
ATOM 1522 O O . VAL A 1 194 ? -16.729 -8.155 15.219 1.00 82.19 194 VAL A O 1
ATOM 1525 N N . PHE A 1 195 ? -17.165 -5.983 14.843 1.00 82.06 195 PHE A N 1
ATOM 1526 C CA . PHE A 1 195 ? -16.555 -5.977 13.517 1.00 82.06 195 PHE A CA 1
ATOM 1527 C C . PHE A 1 195 ? -15.073 -6.375 13.559 1.00 82.06 195 PHE A C 1
ATOM 1529 O O . PHE A 1 195 ? -14.625 -7.174 12.736 1.00 82.06 195 PHE A O 1
ATOM 1536 N N . GLY A 1 196 ? -14.325 -5.905 14.562 1.00 78.19 196 GLY A N 1
ATOM 1537 C CA . GLY A 1 196 ? -12.942 -6.331 14.792 1.00 78.19 196 GLY A CA 1
ATOM 1538 C C . GLY A 1 196 ? -12.803 -7.840 15.041 1.00 78.19 196 GLY A C 1
ATOM 1539 O O . GLY A 1 196 ? -11.915 -8.480 14.481 1.00 78.19 196 GLY A O 1
ATOM 1540 N N . VAL A 1 197 ? -13.706 -8.439 15.824 1.00 80.81 197 VAL A N 1
ATOM 1541 C CA . VAL A 1 197 ? -13.699 -9.892 16.087 1.00 80.81 197 VAL A CA 1
ATOM 1542 C C . VAL A 1 197 ? -14.029 -10.690 14.824 1.00 80.81 197 VAL A C 1
ATOM 1544 O O . VAL A 1 197 ? -13.347 -11.671 14.519 1.00 80.81 197 VAL A O 1
ATOM 1547 N N . VAL A 1 198 ? -15.042 -10.269 14.062 1.00 80.50 198 VAL A N 1
ATOM 1548 C CA . VAL A 1 198 ? -15.470 -10.950 12.827 1.00 80.50 198 VAL A CA 1
ATOM 1549 C C . VAL A 1 198 ? -14.372 -10.900 11.763 1.00 80.50 198 VAL A C 1
ATOM 1551 O O . VAL A 1 198 ? -14.024 -11.926 11.171 1.00 80.50 198 VAL A O 1
ATOM 1554 N N . THR A 1 199 ? -13.781 -9.724 11.550 1.00 79.31 199 THR A N 1
ATOM 1555 C CA . THR A 1 199 ? -12.688 -9.547 10.583 1.00 79.31 199 THR A CA 1
ATOM 1556 C C . THR A 1 199 ? -11.431 -10.315 10.994 1.00 79.31 199 THR A C 1
ATOM 1558 O O . THR A 1 199 ? -10.823 -10.978 10.153 1.00 79.31 199 THR A O 1
ATOM 1561 N N . GLY A 1 200 ? -11.082 -10.323 12.285 1.00 75.19 200 GLY A N 1
ATOM 1562 C CA . GLY A 1 200 ? -9.959 -11.106 12.807 1.00 75.19 200 GLY A CA 1
ATOM 1563 C C . GLY A 1 200 ? -10.153 -12.619 12.658 1.00 75.19 200 GLY A C 1
ATOM 1564 O O . GLY A 1 200 ? -9.237 -13.324 12.239 1.00 75.19 200 GLY A O 1
ATOM 1565 N N . SER A 1 201 ? -11.364 -13.116 12.925 1.00 76.75 201 SER A N 1
ATOM 1566 C CA . SER A 1 201 ? -11.687 -14.549 12.825 1.00 76.75 201 SER A CA 1
ATOM 1567 C C . SER A 1 201 ? -11.626 -15.056 11.382 1.00 76.75 201 SER A C 1
ATOM 1569 O O . SER A 1 201 ? -11.135 -16.155 11.125 1.00 76.75 201 SER A O 1
ATOM 1571 N N . SER A 1 202 ? -12.062 -14.227 10.429 1.00 68.44 202 SER A N 1
ATOM 1572 C CA . SER A 1 202 ? -12.073 -14.560 8.999 1.00 68.44 202 SER A CA 1
ATOM 1573 C C . SER A 1 202 ? -10.661 -14.749 8.437 1.00 68.44 202 SER A C 1
ATOM 1575 O O . SER A 1 202 ? -10.430 -15.607 7.587 1.00 68.44 202 SER A O 1
ATOM 1577 N N . ARG A 1 203 ? -9.684 -13.999 8.959 1.00 53.75 203 ARG A N 1
ATOM 1578 C CA . ARG A 1 203 ? -8.293 -14.054 8.491 1.00 53.75 203 ARG A CA 1
ATOM 1579 C C . ARG A 1 203 ? -7.585 -15.362 8.852 1.00 53.75 203 ARG A C 1
ATOM 1581 O O . ARG A 1 203 ? -6.641 -15.742 8.170 1.00 53.75 203 ARG A O 1
ATOM 1588 N N . ASN A 1 204 ? -8.051 -16.072 9.879 1.00 57.38 204 ASN A N 1
ATOM 1589 C CA . ASN A 1 204 ? -7.423 -17.314 10.332 1.00 57.38 204 ASN A CA 1
ATOM 1590 C C . ASN A 1 204 ? -7.842 -18.545 9.504 1.00 57.38 204 ASN A C 1
ATOM 1592 O O . ASN A 1 204 ? -7.224 -19.602 9.610 1.00 57.38 204 ASN A O 1
ATOM 1596 N N . HIS A 1 205 ? -8.886 -18.429 8.673 1.00 56.31 205 HIS A N 1
ATOM 1597 C CA . HIS A 1 205 ? -9.369 -19.557 7.874 1.00 56.31 205 HIS A CA 1
ATOM 1598 C C . HIS A 1 205 ? -8.686 -19.658 6.502 1.00 56.31 205 HIS A C 1
ATOM 1600 O O . HIS A 1 205 ? -8.427 -20.762 6.024 1.00 56.31 205 HIS A O 1
ATOM 1606 N N . THR A 1 206 ? -8.293 -18.526 5.911 1.00 54.41 206 THR A N 1
ATOM 1607 C CA . THR A 1 206 ? -7.681 -18.489 4.572 1.00 54.41 206 THR A CA 1
ATOM 1608 C C . THR A 1 206 ? -6.254 -19.050 4.536 1.00 54.41 206 THR A C 1
ATOM 1610 O O . THR A 1 206 ? -5.825 -19.538 3.499 1.00 54.41 206 THR A O 1
ATOM 1613 N N . SER A 1 207 ? -5.532 -19.102 5.660 1.00 53.75 207 SER A N 1
ATOM 1614 C CA . SER A 1 207 ? -4.155 -19.632 5.694 1.00 53.75 207 SER A CA 1
ATOM 1615 C C . SER A 1 207 ? -4.049 -21.166 5.669 1.00 53.75 207 SER A C 1
ATOM 1617 O O . SER A 1 207 ? -2.941 -21.692 5.724 1.00 53.75 207 SER A O 1
ATOM 1619 N N . ARG A 1 208 ? -5.166 -21.912 5.622 1.00 54.56 208 ARG A N 1
ATOM 1620 C CA . ARG A 1 208 ? -5.155 -23.392 5.636 1.00 54.56 208 ARG A CA 1
ATOM 1621 C C . ARG A 1 208 ? -5.510 -24.068 4.317 1.00 54.56 208 ARG A C 1
ATOM 1623 O O . ARG A 1 208 ? -5.457 -25.291 4.253 1.00 54.56 208 ARG A O 1
ATOM 1630 N N . THR A 1 209 ? -5.851 -23.322 3.272 1.00 52.22 209 THR A N 1
ATOM 1631 C CA . THR A 1 209 ? -6.212 -23.922 1.981 1.00 52.22 209 THR A CA 1
ATOM 1632 C C . THR A 1 209 ? -5.364 -23.310 0.873 1.00 52.22 209 THR A C 1
ATOM 1634 O O . THR A 1 209 ? -5.380 -22.104 0.678 1.00 52.22 209 THR A O 1
ATOM 1637 N N . HIS A 1 210 ? -4.628 -24.167 0.161 1.00 50.56 210 HIS A N 1
ATOM 1638 C CA . HIS A 1 210 ? -3.830 -23.884 -1.039 1.00 50.56 210 HIS A CA 1
ATOM 1639 C C . HIS A 1 210 ? -2.411 -23.319 -0.863 1.00 50.56 210 HIS A C 1
ATOM 1641 O O . HIS A 1 210 ? -2.099 -22.209 -1.277 1.00 50.56 210 HIS A O 1
ATOM 1647 N N . GLN A 1 211 ? -1.495 -24.193 -0.445 1.00 45.56 211 GLN A N 1
ATOM 1648 C CA . GLN A 1 211 ? -0.284 -24.405 -1.244 1.00 45.56 211 GLN A CA 1
ATOM 1649 C C . GLN A 1 211 ? -0.380 -25.802 -1.874 1.00 45.56 211 GLN A C 1
ATOM 1651 O O . GLN A 1 211 ? -0.164 -26.790 -1.175 1.00 45.56 211 GLN A O 1
ATOM 1656 N N . PRO A 1 212 ? -0.761 -25.943 -3.156 1.00 56.22 212 PRO A N 1
ATOM 1657 C CA . PRO A 1 212 ? -0.374 -27.133 -3.896 1.00 56.22 212 PRO A CA 1
ATOM 1658 C C . PRO A 1 212 ? 1.153 -27.095 -4.039 1.00 56.22 212 PRO A C 1
ATOM 1660 O O . PRO A 1 212 ? 1.693 -26.184 -4.664 1.00 56.22 212 PRO A O 1
ATOM 1663 N N . GLU A 1 213 ? 1.849 -28.047 -3.416 1.00 56.44 213 GLU A N 1
ATOM 1664 C CA . GLU A 1 213 ? 3.262 -28.311 -3.688 1.00 56.44 213 GLU A CA 1
ATOM 1665 C C . GLU A 1 213 ? 3.426 -28.554 -5.193 1.00 56.44 213 GLU A C 1
ATOM 1667 O O . GLU A 1 213 ? 3.027 -29.590 -5.731 1.00 56.44 213 GLU A O 1
ATOM 1672 N N . ALA A 1 214 ? 3.986 -27.570 -5.895 1.00 60.12 214 ALA A N 1
ATOM 1673 C CA . ALA A 1 214 ? 4.440 -27.750 -7.259 1.00 60.12 214 ALA A CA 1
ATOM 1674 C C . ALA A 1 214 ? 5.665 -28.672 -7.219 1.00 60.12 214 ALA A C 1
ATOM 1676 O O . ALA A 1 214 ? 6.757 -28.267 -6.822 1.00 60.12 214 ALA A O 1
ATOM 1677 N N . ASN A 1 215 ? 5.464 -29.931 -7.607 1.00 65.69 215 ASN A N 1
ATOM 1678 C CA . ASN A 1 215 ? 6.540 -30.871 -7.894 1.00 65.69 215 ASN A CA 1
ATOM 1679 C C . ASN A 1 215 ? 7.449 -30.277 -8.980 1.00 65.69 215 ASN A C 1
ATOM 1681 O O . ASN A 1 215 ? 7.089 -30.259 -10.157 1.00 65.69 215 ASN A O 1
ATOM 1685 N N . ALA A 1 216 ? 8.624 -29.791 -8.582 1.00 58.25 216 ALA A N 1
ATOM 1686 C CA . ALA A 1 216 ? 9.655 -29.341 -9.506 1.00 58.25 216 ALA A CA 1
ATOM 1687 C C . ALA A 1 216 ? 10.209 -30.540 -10.310 1.00 58.25 216 ALA A C 1
ATOM 1689 O O . ALA A 1 216 ? 10.571 -31.562 -9.713 1.00 58.25 216 ALA A O 1
ATOM 1690 N N . PRO A 1 217 ? 10.309 -30.451 -11.648 1.00 66.38 217 PRO A N 1
ATOM 1691 C CA . PRO A 1 217 ? 10.944 -31.488 -12.449 1.00 66.38 217 PRO A CA 1
ATOM 1692 C C . PRO A 1 217 ? 12.459 -31.515 -12.193 1.00 66.38 217 PRO A C 1
ATOM 1694 O O . PRO A 1 217 ? 13.161 -30.520 -12.365 1.00 66.38 217 PRO A O 1
ATOM 1697 N N . ARG A 1 218 ? 12.983 -32.683 -11.794 1.00 61.09 218 ARG A N 1
ATOM 1698 C CA . ARG A 1 218 ? 14.428 -32.959 -11.792 1.00 61.09 218 ARG A CA 1
ATOM 1699 C C . ARG A 1 218 ? 14.911 -33.071 -13.235 1.00 61.09 218 ARG A C 1
ATOM 1701 O O . ARG A 1 218 ? 14.645 -34.082 -13.883 1.00 61.09 218 ARG A O 1
ATOM 1708 N N . HIS A 1 219 ? 15.667 -32.085 -13.700 1.00 65.44 219 HIS A N 1
ATOM 1709 C CA . HIS A 1 219 ? 16.551 -32.282 -14.843 1.00 65.44 219 HIS A CA 1
ATOM 1710 C C . HIS A 1 219 ? 17.706 -33.209 -14.433 1.00 65.44 219 HIS A C 1
ATOM 1712 O O . HIS A 1 219 ? 18.349 -32.995 -13.403 1.00 65.44 219 HIS A O 1
ATOM 1718 N N . LYS A 1 220 ? 17.890 -34.280 -15.208 1.00 58.66 220 LYS A N 1
ATOM 1719 C CA . LYS A 1 220 ? 19.108 -35.093 -15.253 1.00 58.66 220 LYS A CA 1
ATOM 1720 C C . LYS A 1 220 ? 20.009 -34.567 -16.356 1.00 58.66 220 LYS A C 1
ATOM 1722 O O . LYS A 1 220 ? 19.438 -34.098 -17.365 1.00 58.66 220 LYS A O 1
#

Organism: NCBI:txid91324

Sequence (220 aa):
AVRRDRIARNSLFQTHTNGHRDMKCPEPPCFRIGVCRTCFEDNACCHCLGRIGFSFFEKYREPLMGFAAFLSFVAVIFQIIPVVSLSTDTQTMKNVAWVEGESPDYHFWIGLSGVVLEANANSSISRTAQWKDIDCERTYDDIVEVNSEDCNTCRRASLGSVVTVIMALITSIPQLTTDVQRSHPEGDLNCQKVFGVVTGSSRNHTSRTHQPEANAPRHK